Protein AF-A0A914QAS6-F1 (afdb_monomer_lite)

pLDDT: mean 78.08, std 20.81, range [29.73, 96.06]

Sequence (325 aa):
MPPNFRMDATNVEAQRIRAFCKNTIDIAAEEDYTSIIFPSSLNNDGIDWVAPVLMRSCKEWANESPYFENFAEIRILCTSHDDYEHYVNAANRMNTSKRRSKANDEYDDEMAEQAPPPTASKGRRRGEPLVPIPHEDIEHMKSNGMFLVLSAKLEPTILNLKDQEGRKRQYRMTNRSRDGRKLYFRCSRCDTLAKKCENAVRARLIICNGEIMGDEFPTHHEQCEPWTDEQLLVQQIDRSSRKTVKEGLLQPFEAYQDALTRISSVVANDSKTIELPKFPEWNQIRHQYVRIKKLTDGEGGEGEDEIPEGALDESAEIGYEDEEE

Organism: NCBI:txid227884

Foldseek 3Di:
DDDDDDDPPLVVVLVVLLVVLLVVVVVCLVVLHQEDEAELDDPPDDSLSSLLSNLVSVVVSCVPPPSVVSHNYYHYDDPDPVSVVSNVVSNVVVVCVVVPPPDDDDDDPPDPDDDDDPPPDPDDDPPDDQDAADPQLQVLLVVVVWFFAQDLVLDSFWTWDAAPVRFTFIWGFDDADNNNQKTKTWTPQLVVVLVVDPPNDIFIWIGGSNHTDDDPHGDGDPPRDGDHPLAVVLVRLVSVLLVCLLVVNDALVRSVVVSVVVVVVVCVPDPDNDDHDDRDDCVVCVCVSVVSNCVNCVVDDDDDDDDPPDPDDDPDDDDDDDDDD

Radius of gyration: 29.57 Å; chains: 1; bounding box: 70×68×101 Å

InterPro domains:
  IPR043472 Macro domain-like [G3DSA:3.40.220.10] (1-97)
  IPR043472 Macro domain-like [SSF52949] (13-94)
  IPR057001 RYYR-CCHC domain [PF23674] (148-224)

Secondary structure (DSSP, 8-state):
------SSHHHHHHHHHHHHHHHHHHHHHHTT-SEEEEES-STT--HHHHHHHHHHHHHHHHHH-TTGGG--EEEEE-SSHHHHHHHHHHHHHHHHTTS-TTS---S--S----PPP-----PPPTTPPPPPPPHHHHHHHHHTT--EEE-TTSSEEEEEEE-TTS-EEEEEEEEE-TTS-EEEEEEHHHHHHTTTSSS----EEEEETTEEES-SSPPPPTT-PPBPHHHHHHHHHHHHHHHHHHTTSS-HHHHHHHHHHHHHHHHHH-SS---PPPPPPHHHHHHHHHHHHHHHHTTS--------TTS--------------

Structure (mmCIF, N/CA/C/O backbone):
data_AF-A0A914QAS6-F1
#
_entry.id   AF-A0A914QAS6-F1
#
loop_
_atom_site.group_PDB
_atom_site.id
_atom_site.type_symbol
_atom_site.label_atom_id
_atom_site.label_alt_id
_atom_site.label_comp_id
_atom_site.label_asym_id
_atom_site.label_entity_id
_atom_site.label_seq_id
_atom_site.pdbx_PDB_ins_code
_atom_site.Cartn_x
_atom_site.Cartn_y
_atom_site.Cartn_z
_atom_site.occupancy
_atom_site.B_iso_or_equiv
_atom_site.auth_seq_id
_atom_site.auth_comp_id
_atom_site.auth_asym_id
_atom_site.auth_atom_id
_atom_site.pdbx_PDB_model_num
ATOM 1 N N . MET A 1 1 ? 37.358 8.632 -38.601 1.00 29.73 1 MET A N 1
ATOM 2 C CA . MET A 1 1 ? 36.514 9.017 -37.451 1.00 29.73 1 MET A CA 1
ATOM 3 C C . MET A 1 1 ? 35.083 8.662 -37.806 1.00 29.73 1 MET A C 1
ATOM 5 O O . MET A 1 1 ? 34.626 9.173 -38.824 1.00 29.73 1 MET A O 1
ATOM 9 N N . PRO A 1 2 ? 34.407 7.748 -37.094 1.00 31.02 2 PRO A N 1
ATOM 10 C CA . PRO A 1 2 ? 33.003 7.498 -37.369 1.00 31.02 2 PRO A CA 1
ATOM 11 C C . PRO A 1 2 ? 32.158 8.642 -36.778 1.00 31.02 2 PRO A C 1
ATOM 13 O O . PRO A 1 2 ? 32.600 9.304 -35.834 1.00 31.02 2 PRO A O 1
ATOM 16 N N . PRO A 1 3 ? 30.978 8.922 -37.346 1.00 36.25 3 PRO A N 1
ATOM 17 C CA . PRO A 1 3 ? 30.173 10.060 -36.946 1.00 36.25 3 PRO A CA 1
ATOM 18 C C . PRO A 1 3 ? 29.441 9.761 -35.635 1.00 36.25 3 PRO A C 1
ATOM 20 O O . PRO A 1 3 ? 28.829 8.706 -35.481 1.00 36.25 3 PRO A O 1
ATOM 23 N N . ASN A 1 4 ? 29.479 10.727 -34.714 1.00 35.56 4 ASN A N 1
ATOM 24 C CA . ASN A 1 4 ? 28.618 10.800 -33.535 1.00 35.56 4 ASN A CA 1
ATOM 25 C C . ASN A 1 4 ? 27.147 10.680 -33.962 1.00 35.56 4 ASN A C 1
ATOM 27 O O . ASN A 1 4 ? 26.568 11.622 -34.506 1.00 35.56 4 ASN A O 1
ATOM 31 N N . PHE A 1 5 ? 26.545 9.512 -33.734 1.00 31.33 5 PHE A N 1
ATOM 32 C CA . PHE A 1 5 ? 25.171 9.214 -34.127 1.00 31.33 5 PHE A CA 1
ATOM 33 C C . PHE A 1 5 ? 24.245 9.295 -32.901 1.00 31.33 5 PHE A C 1
ATOM 35 O O . PHE A 1 5 ? 24.260 8.425 -32.038 1.00 31.33 5 PHE A O 1
ATOM 42 N N . ARG A 1 6 ? 23.480 10.396 -32.837 1.00 31.98 6 ARG A N 1
ATOM 43 C CA . ARG A 1 6 ? 22.185 10.623 -32.148 1.00 31.98 6 ARG A CA 1
ATOM 44 C C . ARG A 1 6 ? 21.838 9.717 -30.945 1.00 31.98 6 ARG A C 1
ATOM 46 O O . ARG A 1 6 ? 21.370 8.596 -31.124 1.00 31.98 6 ARG A O 1
ATOM 53 N N . MET A 1 7 ? 21.908 10.274 -29.730 1.00 35.75 7 MET A N 1
ATOM 54 C CA . MET A 1 7 ? 21.620 9.571 -28.465 1.00 35.75 7 MET A CA 1
ATOM 55 C C . MET A 1 7 ? 20.160 9.578 -27.954 1.00 35.75 7 MET A C 1
ATOM 57 O O . MET A 1 7 ? 19.909 8.912 -26.958 1.00 35.75 7 MET A O 1
ATOM 61 N N . ASP A 1 8 ? 19.171 10.195 -28.617 1.00 42.34 8 ASP A N 1
ATOM 62 C CA . ASP A 1 8 ? 17.818 10.297 -28.011 1.00 42.34 8 ASP A CA 1
ATOM 63 C C . ASP A 1 8 ? 16.717 9.425 -28.652 1.00 42.34 8 ASP A C 1
ATOM 65 O O . ASP A 1 8 ? 15.767 9.027 -27.978 1.00 42.34 8 ASP A O 1
ATOM 69 N N . ALA A 1 9 ? 16.829 9.062 -29.935 1.00 42.06 9 ALA A N 1
ATOM 70 C CA . ALA A 1 9 ? 15.797 8.270 -30.627 1.00 42.06 9 ALA A CA 1
ATOM 71 C C . ALA A 1 9 ? 15.938 6.751 -30.397 1.00 42.06 9 ALA A C 1
ATOM 73 O O . ALA A 1 9 ? 14.944 6.037 -30.253 1.00 42.06 9 ALA A O 1
ATOM 74 N N . THR A 1 10 ? 17.178 6.269 -30.281 1.00 57.41 10 THR A N 1
ATOM 75 C CA . THR A 1 10 ? 17.524 4.841 -30.183 1.00 57.41 10 THR A CA 1
ATOM 76 C C . THR A 1 10 ? 17.023 4.191 -28.893 1.00 57.41 10 THR A C 1
ATOM 78 O O . THR A 1 10 ? 16.698 3.005 -28.884 1.00 57.41 10 THR A O 1
ATOM 81 N N . ASN A 1 11 ? 16.887 4.954 -27.802 1.00 67.62 11 ASN A N 1
ATOM 82 C CA . ASN A 1 11 ? 16.381 4.432 -26.531 1.00 67.62 11 ASN A CA 1
ATOM 83 C C . ASN A 1 11 ? 14.867 4.167 -26.591 1.00 67.62 11 ASN A C 1
ATOM 85 O O . ASN A 1 11 ? 14.401 3.110 -26.167 1.00 67.62 11 ASN A O 1
ATOM 89 N N . VAL A 1 12 ? 14.095 5.082 -27.186 1.00 76.94 12 VAL A N 1
ATOM 90 C CA . VAL A 1 12 ? 12.638 4.919 -27.335 1.00 76.94 12 VAL A CA 1
ATOM 91 C C . VAL A 1 12 ? 12.316 3.772 -28.291 1.00 76.94 12 VAL A C 1
ATOM 93 O O . VAL A 1 12 ? 11.412 2.980 -28.026 1.00 76.94 12 VAL A O 1
ATOM 96 N N . GLU A 1 13 ? 13.064 3.646 -29.384 1.00 79.25 13 GLU A N 1
ATOM 97 C CA . GLU A 1 13 ? 12.851 2.593 -30.378 1.00 79.25 13 GLU A CA 1
ATOM 98 C C . GLU A 1 13 ? 13.259 1.214 -29.848 1.00 79.25 13 GLU A C 1
ATOM 100 O O . GLU A 1 13 ? 12.484 0.261 -29.940 1.00 79.25 13 GLU A O 1
ATOM 105 N N . ALA A 1 14 ? 14.386 1.122 -29.134 1.00 81.31 14 ALA A N 1
ATOM 106 C CA . ALA A 1 14 ? 14.767 -0.096 -28.425 1.00 81.31 14 ALA A CA 1
ATOM 107 C C . ALA A 1 14 ? 13.735 -0.499 -27.357 1.00 81.31 14 ALA A C 1
ATOM 109 O O . ALA A 1 14 ? 13.434 -1.684 -27.207 1.00 81.31 14 ALA A O 1
ATOM 110 N N . GLN A 1 15 ? 13.150 0.461 -26.630 1.00 81.81 15 GLN A N 1
ATOM 111 C CA . GLN A 1 15 ? 12.059 0.189 -25.686 1.00 81.81 15 GLN A CA 1
ATOM 112 C C . GLN A 1 15 ? 10.798 -0.327 -26.391 1.00 81.81 15 GLN A C 1
ATOM 114 O O . GLN A 1 15 ? 10.139 -1.228 -25.869 1.00 81.81 15 GLN A O 1
ATOM 119 N N . ARG A 1 16 ? 10.469 0.198 -27.579 1.00 85.19 16 ARG A N 1
ATOM 120 C CA . ARG A 1 16 ? 9.347 -0.296 -28.392 1.00 85.19 16 ARG A CA 1
ATOM 121 C C . ARG A 1 16 ? 9.577 -1.729 -28.853 1.00 85.19 16 ARG A C 1
ATOM 123 O O . ARG A 1 16 ? 8.671 -2.537 -28.689 1.00 85.19 16 ARG A O 1
ATOM 130 N N . ILE A 1 17 ? 10.771 -2.057 -29.351 1.00 86.69 17 ILE A N 1
ATOM 131 C CA . ILE A 1 17 ? 11.120 -3.424 -29.771 1.00 86.69 17 ILE A CA 1
ATOM 132 C C . ILE A 1 17 ? 11.080 -4.387 -28.582 1.00 86.69 17 ILE A C 1
ATOM 134 O O . ILE A 1 17 ? 10.509 -5.468 -28.696 1.00 86.69 17 ILE A O 1
ATOM 138 N N . ARG A 1 18 ? 11.600 -3.984 -27.414 1.00 87.75 18 ARG A N 1
ATOM 139 C CA . ARG A 1 18 ? 11.504 -4.785 -26.180 1.00 87.75 18 ARG A CA 1
ATOM 140 C C . ARG A 1 18 ? 10.060 -5.062 -25.789 1.00 87.75 18 ARG A C 1
ATOM 142 O O . ARG A 1 18 ? 9.704 -6.207 -25.531 1.00 87.75 18 ARG A O 1
ATOM 149 N N . ALA A 1 19 ? 9.232 -4.019 -25.752 1.00 87.12 19 ALA A N 1
ATOM 150 C CA . ALA A 1 19 ? 7.824 -4.151 -25.403 1.00 87.12 19 ALA A CA 1
ATOM 151 C C . ALA A 1 19 ? 7.067 -5.001 -26.431 1.00 87.12 19 ALA A C 1
ATOM 153 O O . ALA A 1 19 ? 6.243 -5.821 -26.045 1.00 87.12 19 ALA A O 1
ATOM 154 N N . PHE A 1 20 ? 7.353 -4.823 -27.722 1.00 91.31 20 PHE A N 1
ATOM 155 C CA . PHE A 1 20 ? 6.796 -5.640 -28.794 1.00 91.31 20 PHE A CA 1
ATOM 156 C C . PHE A 1 20 ? 7.162 -7.113 -28.605 1.00 91.31 20 PHE A C 1
ATOM 158 O O . PHE A 1 20 ? 6.264 -7.943 -28.532 1.00 91.31 20 PHE A O 1
ATOM 165 N N . CYS A 1 21 ? 8.450 -7.426 -28.447 1.00 90.81 21 CYS A N 1
ATOM 166 C CA . CYS A 1 21 ? 8.929 -8.789 -28.247 1.00 90.81 21 CYS A CA 1
ATOM 167 C C . CYS A 1 21 ? 8.256 -9.444 -27.032 1.00 90.81 21 CYS A C 1
ATOM 169 O O . CYS A 1 21 ? 7.579 -10.453 -27.202 1.00 90.81 21 CYS A O 1
ATOM 171 N N . LYS A 1 22 ? 8.329 -8.822 -25.845 1.00 90.62 22 LYS A N 1
ATOM 172 C CA . LYS A 1 22 ? 7.729 -9.376 -24.617 1.00 90.62 22 LYS A CA 1
ATOM 173 C C . LYS A 1 22 ? 6.222 -9.614 -24.762 1.00 90.62 22 LYS A C 1
ATOM 175 O O . LYS A 1 22 ? 5.778 -10.735 -24.569 1.00 90.62 22 LYS A O 1
ATOM 180 N N . ASN A 1 23 ? 5.462 -8.607 -25.206 1.00 91.50 23 ASN A N 1
ATOM 181 C CA . ASN A 1 23 ? 4.010 -8.751 -25.361 1.00 91.50 23 ASN A CA 1
ATOM 182 C C . ASN A 1 23 ? 3.637 -9.833 -26.381 1.00 91.50 23 ASN A C 1
ATOM 184 O O . ASN A 1 23 ? 2.629 -10.502 -26.209 1.00 91.50 23 ASN A O 1
ATOM 188 N N . THR A 1 24 ? 4.410 -9.980 -27.460 1.00 92.88 24 THR A N 1
ATOM 189 C CA . THR A 1 24 ? 4.097 -10.972 -28.497 1.00 92.88 24 THR A CA 1
ATOM 190 C C . THR A 1 24 ? 4.321 -12.389 -27.970 1.00 92.88 24 THR A C 1
ATOM 192 O O . THR A 1 24 ? 3.496 -13.259 -28.228 1.00 92.88 24 THR A O 1
ATOM 195 N N . ILE A 1 25 ? 5.396 -12.618 -27.203 1.00 92.38 25 ILE A N 1
ATOM 196 C CA . ILE A 1 25 ? 5.638 -13.929 -26.588 1.00 92.38 25 ILE A CA 1
ATOM 197 C C . ILE A 1 25 ? 4.610 -14.198 -25.479 1.00 92.38 25 ILE A C 1
ATOM 199 O O . ILE A 1 25 ? 4.090 -15.303 -25.415 1.00 92.38 25 ILE A O 1
ATOM 203 N N . ASP A 1 26 ? 4.261 -13.196 -24.663 1.00 88.25 26 ASP A N 1
ATOM 204 C CA . ASP A 1 26 ? 3.230 -13.335 -23.623 1.00 88.25 26 ASP A CA 1
ATOM 205 C C . ASP A 1 26 ? 1.871 -13.719 -24.221 1.00 88.25 26 ASP A C 1
ATOM 207 O O . ASP A 1 26 ? 1.273 -14.689 -23.778 1.00 88.25 26 ASP A O 1
ATOM 211 N N . ILE A 1 27 ? 1.419 -13.029 -25.276 1.00 89.94 27 ILE A N 1
ATOM 212 C CA . ILE A 1 27 ? 0.163 -13.368 -25.970 1.00 89.94 27 ILE A CA 1
ATOM 213 C C . ILE A 1 27 ? 0.233 -14.777 -26.565 1.00 89.94 27 ILE A C 1
ATOM 215 O O . ILE A 1 27 ? -0.728 -15.532 -26.472 1.00 89.94 27 ILE A O 1
ATOM 219 N N . ALA A 1 28 ? 1.360 -15.150 -27.179 1.00 90.44 28 ALA A N 1
ATOM 220 C CA . ALA A 1 28 ? 1.513 -16.492 -27.731 1.00 90.44 28 ALA A CA 1
ATOM 221 C C . ALA A 1 28 ? 1.430 -17.564 -26.633 1.00 90.44 28 ALA A C 1
ATOM 223 O O . ALA A 1 28 ? 0.787 -18.589 -26.826 1.00 90.44 28 ALA A O 1
ATOM 224 N N . ALA A 1 29 ? 2.039 -17.314 -25.477 1.00 86.50 29 ALA A N 1
ATOM 225 C CA . ALA A 1 29 ? 2.004 -18.239 -24.357 1.00 86.50 29 ALA A CA 1
ATOM 226 C C . ALA A 1 29 ? 0.631 -18.291 -23.657 1.00 86.50 29 ALA A C 1
ATOM 228 O O . ALA A 1 29 ? 0.234 -19.359 -23.206 1.00 86.50 29 ALA A O 1
ATOM 229 N N . GLU A 1 30 ? -0.101 -17.172 -23.588 1.00 85.25 30 GLU A N 1
ATOM 230 C CA . GLU A 1 30 ? -1.481 -17.113 -23.074 1.00 85.25 30 GLU A CA 1
ATOM 231 C C . GLU A 1 30 ? -2.467 -17.908 -23.946 1.00 85.25 30 GLU A C 1
ATOM 233 O O . GLU A 1 30 ? -3.438 -18.455 -23.433 1.00 85.25 30 GLU A O 1
ATOM 238 N N . GLU A 1 31 ? -2.203 -17.995 -25.249 1.00 88.75 31 GLU A N 1
ATOM 239 C CA . GLU A 1 31 ? -3.001 -18.750 -26.225 1.00 88.75 31 GLU A CA 1
ATOM 240 C C . GLU A 1 31 ? -2.489 -20.197 -26.419 1.00 88.75 31 GLU A C 1
ATOM 242 O O . GLU A 1 31 ? -2.785 -20.834 -27.431 1.00 88.75 31 GLU A O 1
ATOM 247 N N . ASP A 1 32 ? -1.693 -20.713 -25.473 1.00 87.81 32 ASP A N 1
ATOM 248 C CA . ASP A 1 32 ? -1.123 -22.070 -25.470 1.00 87.81 32 ASP A CA 1
ATOM 249 C C . ASP A 1 32 ? -0.243 -22.414 -26.697 1.00 87.81 32 ASP A C 1
ATOM 251 O O . ASP A 1 32 ? -0.026 -23.588 -27.026 1.00 87.81 32 ASP A O 1
ATOM 255 N N . TYR A 1 33 ? 0.323 -21.416 -27.388 1.00 91.56 33 TYR A N 1
ATOM 256 C CA . TYR A 1 33 ? 1.328 -21.678 -28.419 1.00 91.56 33 TYR A CA 1
ATOM 257 C C . TYR A 1 33 ? 2.668 -22.053 -27.784 1.00 91.56 33 TYR A C 1
ATOM 259 O O . TYR A 1 33 ? 3.189 -21.368 -26.908 1.00 91.56 33 TYR A O 1
ATOM 267 N N . THR A 1 34 ? 3.289 -23.108 -28.309 1.00 90.00 34 THR A N 1
ATOM 268 C CA . THR A 1 34 ? 4.596 -23.604 -27.846 1.00 90.00 34 THR A CA 1
ATOM 269 C C . THR A 1 34 ? 5.776 -23.030 -28.634 1.00 90.00 34 THR A C 1
ATOM 271 O O . THR A 1 34 ? 6.932 -23.245 -28.267 1.00 90.00 34 THR A O 1
ATOM 274 N N . SER A 1 35 ? 5.509 -22.311 -29.728 1.00 92.94 35 SER A N 1
ATOM 275 C CA . SER A 1 35 ? 6.531 -21.766 -30.623 1.00 92.94 35 SER A CA 1
ATOM 276 C C . SER A 1 35 ? 6.127 -20.415 -31.199 1.00 92.94 35 SER A C 1
ATOM 278 O O . SER A 1 35 ? 4.970 -20.236 -31.580 1.00 92.94 35 SER A O 1
ATOM 280 N N . ILE A 1 36 ? 7.088 -19.505 -31.372 1.00 94.69 36 ILE A N 1
ATOM 281 C CA . ILE A 1 36 ? 6.880 -18.240 -32.094 1.00 94.69 36 ILE A CA 1
ATOM 282 C C . ILE A 1 36 ? 8.024 -17.944 -33.053 1.00 94.69 36 ILE A C 1
ATOM 284 O O . ILE A 1 36 ? 9.172 -18.328 -32.824 1.00 94.69 36 ILE A O 1
ATOM 288 N N . ILE A 1 37 ? 7.701 -17.231 -34.130 1.00 93.88 37 ILE A N 1
ATOM 289 C CA . ILE A 1 37 ? 8.654 -16.788 -35.141 1.00 93.88 37 ILE A CA 1
ATOM 290 C C . ILE A 1 37 ? 8.646 -15.259 -35.203 1.00 93.88 37 ILE A C 1
ATOM 292 O O . ILE A 1 37 ? 7.608 -14.650 -35.457 1.00 93.88 37 ILE A O 1
ATOM 296 N N . PHE A 1 38 ? 9.812 -14.646 -35.017 1.00 93.12 38 PHE A N 1
ATOM 297 C CA . PHE A 1 38 ? 10.033 -13.224 -35.270 1.00 93.12 38 PHE A CA 1
ATOM 298 C C . PHE A 1 38 ? 10.644 -13.007 -36.658 1.00 93.12 38 PHE A C 1
ATOM 300 O O . PHE A 1 38 ? 11.508 -13.784 -37.061 1.00 93.12 38 PHE A O 1
ATOM 307 N N . PRO A 1 39 ? 10.261 -11.952 -37.393 1.00 90.12 39 PRO A N 1
ATOM 308 C CA . PRO A 1 39 ? 10.997 -11.540 -38.587 1.00 90.12 39 PRO A CA 1
ATOM 309 C C . PRO A 1 39 ? 12.388 -10.994 -38.211 1.00 90.12 39 PRO A C 1
ATOM 311 O O . PRO A 1 39 ? 12.560 -10.439 -37.124 1.00 90.12 39 PRO A O 1
ATOM 314 N N . SER A 1 40 ? 13.382 -11.124 -39.100 1.00 83.06 40 SER A N 1
ATOM 315 C CA . SER A 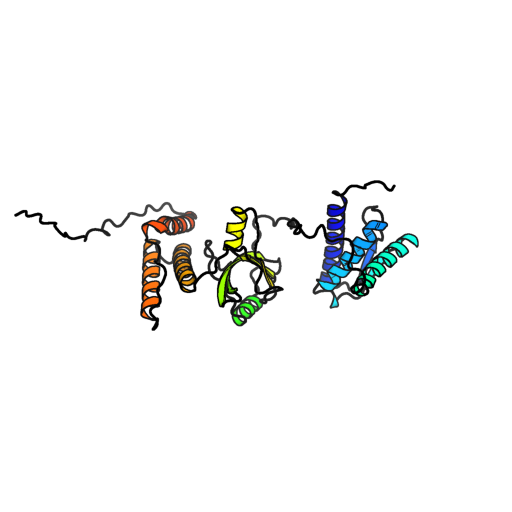1 40 ? 14.748 -10.633 -38.840 1.00 83.06 40 SER A CA 1
ATOM 316 C C . SER A 1 40 ? 14.845 -9.118 -38.700 1.00 83.06 40 SER A C 1
ATOM 318 O O . SER A 1 40 ? 15.696 -8.640 -37.947 1.00 83.06 40 SER A O 1
ATOM 320 N N . SER A 1 41 ? 13.961 -8.374 -39.366 1.00 79.62 41 SER A N 1
ATOM 321 C CA . SER A 1 41 ? 13.828 -6.927 -39.237 1.00 79.62 41 SER A CA 1
ATOM 322 C C . SER A 1 41 ? 12.434 -6.549 -38.740 1.00 79.62 41 SER A C 1
ATOM 324 O O . SER A 1 41 ? 11.412 -7.105 -39.145 1.00 79.62 41 SER A O 1
ATOM 326 N N . LEU A 1 42 ? 12.395 -5.576 -37.835 1.00 71.25 42 LEU A N 1
ATOM 327 C CA . LEU A 1 42 ? 11.172 -4.934 -37.377 1.00 71.25 42 LEU A CA 1
ATOM 328 C C . LEU A 1 42 ? 11.233 -3.501 -37.917 1.00 71.25 42 LEU A C 1
ATOM 330 O O . LEU A 1 42 ? 12.191 -2.795 -37.646 1.00 71.25 42 LEU A O 1
ATOM 334 N N . ASN A 1 43 ? 10.254 -3.094 -38.730 1.00 66.94 43 ASN A N 1
ATOM 335 C CA . ASN A 1 43 ? 10.087 -1.719 -39.237 1.00 66.94 43 ASN A CA 1
ATOM 336 C C . ASN A 1 43 ? 11.194 -1.131 -40.147 1.00 66.94 43 ASN A C 1
ATOM 338 O O . ASN A 1 43 ? 11.351 0.085 -40.182 1.00 66.94 43 ASN A O 1
ATOM 342 N N . ASN A 1 44 ? 11.899 -1.942 -40.948 1.00 67.25 44 ASN A N 1
ATOM 343 C CA . ASN A 1 44 ? 13.024 -1.500 -41.807 1.00 67.25 44 ASN A CA 1
ATOM 344 C C . ASN A 1 44 ? 14.229 -0.930 -41.036 1.00 67.25 44 ASN A C 1
ATOM 346 O O . ASN A 1 44 ? 15.083 -0.256 -41.616 1.00 67.25 44 ASN A O 1
ATOM 350 N N . ASP A 1 45 ? 14.310 -1.216 -39.741 1.00 69.62 45 ASP A N 1
ATOM 351 C CA . ASP A 1 45 ? 15.424 -0.806 -38.906 1.00 69.62 45 ASP A CA 1
ATOM 352 C C . ASP A 1 45 ? 16.683 -1.638 -39.188 1.00 69.62 45 ASP A C 1
ATOM 354 O O . ASP A 1 45 ? 16.617 -2.823 -39.526 1.00 69.62 45 ASP A O 1
ATOM 358 N N . GLY A 1 46 ? 17.852 -1.009 -39.036 1.00 80.12 46 GLY A N 1
ATOM 359 C CA . GLY A 1 46 ? 19.145 -1.663 -39.242 1.00 80.12 46 GLY A CA 1
ATOM 360 C C . GLY A 1 46 ? 19.335 -2.884 -38.335 1.00 80.12 46 GLY A C 1
ATOM 361 O O . GLY A 1 46 ? 19.320 -2.775 -37.107 1.00 80.12 46 GLY A O 1
ATOM 362 N N . ILE A 1 47 ? 19.571 -4.048 -38.939 1.00 85.38 47 ILE A N 1
ATOM 363 C CA . ILE A 1 47 ? 19.677 -5.325 -38.221 1.00 85.38 47 ILE A CA 1
ATOM 364 C C . ILE A 1 47 ? 20.791 -5.347 -37.165 1.00 85.38 47 ILE A C 1
ATOM 366 O O . ILE A 1 47 ? 20.639 -5.985 -36.123 1.00 85.38 47 ILE A O 1
ATOM 370 N N . ASP A 1 48 ? 21.854 -4.566 -37.383 1.00 82.06 48 ASP A N 1
ATOM 371 C CA . ASP A 1 48 ? 22.981 -4.374 -36.466 1.00 82.06 48 ASP A CA 1
ATOM 372 C C . ASP A 1 48 ? 22.567 -4.026 -35.034 1.00 82.06 48 ASP A C 1
ATOM 374 O O . ASP A 1 48 ? 23.193 -4.473 -34.068 1.00 82.06 48 ASP A O 1
ATOM 378 N N . TRP A 1 49 ? 21.513 -3.223 -34.883 1.00 84.94 49 TRP A N 1
ATOM 379 C CA . TRP A 1 49 ? 21.041 -2.780 -33.575 1.00 84.94 49 TRP A CA 1
ATOM 380 C C . TRP A 1 49 ? 19.761 -3.504 -33.141 1.00 84.94 49 TRP A C 1
ATOM 382 O O . TRP A 1 49 ? 19.570 -3.721 -31.942 1.00 84.94 49 TRP A O 1
ATOM 392 N N . VAL A 1 50 ? 18.923 -3.951 -34.083 1.00 88.50 50 VAL A N 1
ATOM 393 C CA . VAL A 1 50 ? 17.715 -4.738 -33.780 1.00 88.50 50 VAL A CA 1
ATOM 394 C C . VAL A 1 50 ? 18.087 -6.099 -33.199 1.00 88.50 50 VAL A C 1
ATOM 396 O O . VAL A 1 50 ? 17.544 -6.486 -32.162 1.00 88.50 50 VAL A O 1
ATOM 399 N N . ALA A 1 51 ? 19.052 -6.798 -33.803 1.00 89.75 51 ALA A N 1
ATOM 400 C CA . ALA A 1 51 ? 19.451 -8.136 -33.385 1.00 89.75 51 ALA A CA 1
ATOM 401 C C . ALA A 1 51 ? 19.850 -8.229 -31.898 1.00 89.75 51 ALA A C 1
ATOM 403 O O . ALA A 1 51 ? 19.278 -9.056 -31.179 1.00 89.75 51 ALA A O 1
ATOM 404 N N . PRO A 1 52 ? 20.751 -7.379 -31.362 1.00 89.69 52 PRO A N 1
ATOM 405 C CA . PRO A 1 52 ? 21.090 -7.418 -29.941 1.00 89.69 52 PRO A CA 1
ATOM 406 C C . PRO A 1 52 ? 19.928 -7.021 -29.023 1.00 89.69 52 PRO A C 1
ATOM 408 O O . PRO A 1 52 ? 19.837 -7.548 -27.911 1.00 89.69 52 PRO A O 1
ATOM 411 N N . VAL A 1 53 ? 19.036 -6.122 -29.452 1.00 90.12 53 VAL A N 1
ATOM 412 C CA . VAL A 1 53 ? 17.869 -5.717 -28.652 1.00 90.12 53 VAL A CA 1
ATOM 413 C C . VAL A 1 53 ? 16.849 -6.848 -28.578 1.00 90.12 53 VAL A C 1
ATOM 415 O O . VAL A 1 53 ? 16.399 -7.177 -27.479 1.00 90.12 53 VAL A O 1
ATOM 418 N N . LEU A 1 54 ? 16.516 -7.476 -29.707 1.00 90.81 54 LEU A N 1
ATOM 419 C CA . LEU A 1 54 ? 15.576 -8.594 -29.761 1.00 90.81 54 LEU A CA 1
ATOM 420 C C . LEU A 1 54 ? 16.108 -9.786 -28.958 1.00 90.81 54 LEU A C 1
ATOM 422 O O . LEU A 1 54 ? 15.418 -10.290 -28.077 1.00 90.81 54 LEU A O 1
ATOM 426 N N . MET A 1 55 ? 17.374 -10.154 -29.168 1.00 91.00 55 MET A N 1
ATOM 427 C CA . MET A 1 55 ? 18.016 -11.259 -28.453 1.00 91.00 55 MET A CA 1
ATOM 428 C C . MET A 1 55 ? 18.065 -11.042 -26.937 1.00 91.00 55 MET A C 1
ATOM 430 O O . MET A 1 55 ? 17.803 -11.968 -26.164 1.00 91.00 55 MET A O 1
ATOM 434 N N . ARG A 1 56 ? 18.355 -9.814 -26.489 1.00 89.62 56 ARG A N 1
ATOM 435 C CA . ARG A 1 56 ? 18.299 -9.466 -25.064 1.00 89.62 56 ARG A CA 1
ATOM 436 C C . ARG A 1 56 ? 16.873 -9.544 -24.526 1.00 89.62 56 ARG A C 1
ATOM 438 O O . ARG A 1 56 ? 16.684 -10.058 -23.432 1.00 89.62 56 ARG A O 1
ATOM 445 N N . SER A 1 57 ? 15.891 -9.092 -25.302 1.00 90.56 57 SER A N 1
ATOM 446 C CA . SER A 1 57 ? 14.475 -9.136 -24.917 1.00 90.56 57 SER A CA 1
ATOM 447 C C . SER A 1 57 ? 13.995 -10.568 -24.703 1.00 90.56 57 SER A C 1
ATOM 449 O O . SER A 1 57 ? 13.374 -10.839 -23.681 1.00 90.56 57 SER A O 1
ATOM 451 N N . CYS A 1 58 ? 14.343 -11.491 -25.608 1.00 90.88 58 CYS A N 1
ATOM 452 C CA . CYS A 1 58 ? 14.015 -12.911 -25.461 1.00 90.88 58 CYS A CA 1
ATOM 453 C C . CYS A 1 58 ? 14.673 -13.513 -24.213 1.00 90.88 58 CYS A C 1
ATOM 455 O O . CYS A 1 58 ? 14.034 -14.254 -23.476 1.00 90.88 58 CYS A O 1
ATOM 457 N N . LYS A 1 59 ? 15.939 -13.164 -23.938 1.00 89.38 59 LYS A N 1
ATOM 458 C CA . LYS A 1 59 ? 16.653 -13.629 -22.738 1.00 89.38 59 LYS A CA 1
ATOM 459 C C . LYS A 1 59 ? 16.039 -13.083 -21.446 1.00 89.38 59 LYS A C 1
ATOM 461 O O . LYS A 1 59 ? 15.914 -13.819 -20.477 1.00 89.38 59 LYS A O 1
ATOM 466 N N . GLU A 1 60 ? 15.698 -11.797 -21.413 1.00 88.19 60 GLU A N 1
ATOM 467 C CA . GLU A 1 60 ? 15.018 -11.174 -20.271 1.00 88.19 60 GLU A CA 1
ATOM 468 C C . GLU A 1 60 ? 13.650 -11.815 -20.044 1.00 88.19 60 GLU A C 1
ATOM 470 O O . GLU A 1 60 ? 13.344 -12.198 -18.922 1.00 88.19 60 GLU A O 1
ATOM 475 N N . TRP A 1 61 ? 12.867 -12.000 -21.111 1.00 91.94 61 TRP A N 1
ATOM 476 C CA . TRP A 1 61 ? 11.575 -12.676 -21.042 1.00 91.94 61 TRP A CA 1
ATOM 477 C C . TRP A 1 61 ? 11.711 -14.102 -20.501 1.00 91.94 61 TRP A C 1
ATOM 479 O O . TRP A 1 61 ? 11.011 -14.452 -19.561 1.00 91.94 61 TRP A O 1
ATOM 489 N N . ALA A 1 62 ? 12.669 -14.884 -21.004 1.00 87.88 62 ALA A N 1
ATOM 490 C CA . ALA A 1 62 ? 12.912 -16.245 -20.529 1.00 87.88 62 ALA A CA 1
ATOM 491 C C . ALA A 1 62 ? 13.258 -16.323 -19.029 1.00 87.88 62 ALA A C 1
ATOM 493 O O . ALA A 1 62 ? 12.942 -17.312 -18.381 1.00 87.88 62 ALA A O 1
ATOM 494 N N . ASN A 1 63 ? 13.896 -15.290 -18.466 1.00 85.38 63 ASN A N 1
ATOM 495 C CA . ASN A 1 63 ? 14.232 -15.253 -17.038 1.00 85.38 63 ASN A CA 1
ATOM 496 C C . ASN A 1 63 ? 13.091 -14.716 -16.156 1.00 85.38 63 ASN A C 1
ATOM 498 O O . ASN A 1 63 ? 13.066 -14.994 -14.961 1.00 85.38 63 ASN A O 1
ATOM 502 N N . GLU A 1 64 ? 12.211 -13.876 -16.706 1.00 86.94 64 GLU A N 1
ATOM 503 C CA . GLU A 1 64 ? 11.183 -13.144 -15.952 1.00 86.94 64 GLU A CA 1
ATOM 504 C C . GLU A 1 64 ? 9.780 -13.749 -16.091 1.00 86.94 64 GLU A C 1
ATOM 506 O O . GLU A 1 64 ? 8.922 -13.501 -15.239 1.00 86.94 64 GLU A O 1
ATOM 511 N N . SER A 1 65 ? 9.524 -14.479 -17.180 1.00 84.31 65 SER A N 1
ATOM 512 C CA . SER A 1 65 ? 8.191 -14.943 -17.550 1.00 84.31 65 SER A CA 1
ATOM 513 C C . SER A 1 65 ? 7.825 -16.247 -16.839 1.00 84.31 65 SER A C 1
ATOM 515 O O . SER A 1 65 ? 8.575 -17.220 -16.932 1.00 84.31 65 SER A O 1
ATOM 517 N N . PRO A 1 66 ? 6.645 -16.319 -16.192 1.00 81.12 66 PRO A N 1
ATOM 518 C CA . PRO A 1 66 ? 6.138 -17.563 -15.616 1.00 81.12 66 PRO A CA 1
ATOM 519 C C . PRO A 1 66 ? 5.746 -18.586 -16.691 1.00 81.12 66 PRO A C 1
ATOM 521 O O . PRO A 1 66 ? 5.569 -19.758 -16.382 1.00 81.12 66 PRO A O 1
ATOM 524 N N . TYR A 1 67 ? 5.613 -18.155 -17.949 1.00 81.56 67 TYR A N 1
ATOM 525 C CA . TYR A 1 67 ? 5.206 -19.007 -19.062 1.00 81.56 67 TYR A CA 1
ATOM 526 C C . TYR A 1 67 ? 6.382 -19.652 -19.802 1.00 81.56 67 TYR A C 1
ATOM 528 O O . TYR A 1 67 ? 6.170 -20.370 -20.776 1.00 81.56 67 TYR A O 1
ATOM 536 N N . PHE A 1 68 ? 7.624 -19.399 -19.372 1.00 83.62 68 PHE A N 1
ATOM 537 C CA . PHE A 1 68 ? 8.813 -19.917 -20.050 1.00 83.62 68 PHE A CA 1
ATOM 538 C C . PHE A 1 68 ? 8.807 -21.449 -20.160 1.00 83.62 68 PHE A C 1
ATOM 540 O O . PHE A 1 68 ? 9.167 -21.984 -21.204 1.00 83.62 68 PHE A O 1
ATOM 547 N N . GLU A 1 69 ? 8.337 -22.153 -19.124 1.00 81.12 69 GLU A N 1
ATOM 548 C CA . GLU A 1 69 ? 8.267 -23.623 -19.112 1.00 81.12 69 GLU A CA 1
ATOM 549 C C . GLU A 1 69 ? 7.284 -24.193 -20.149 1.00 81.12 69 GLU A C 1
ATOM 551 O O . GLU A 1 69 ? 7.453 -25.326 -20.598 1.00 81.12 69 GLU A O 1
ATOM 556 N N . ASN A 1 70 ? 6.302 -23.395 -20.581 1.00 79.19 70 ASN A N 1
ATOM 557 C CA . ASN A 1 70 ? 5.316 -23.783 -21.592 1.00 79.19 70 ASN A CA 1
ATOM 558 C C . ASN A 1 70 ? 5.814 -23.534 -23.026 1.00 79.19 70 ASN A C 1
ATOM 560 O O . ASN A 1 70 ? 5.143 -23.904 -23.991 1.00 79.19 70 ASN A O 1
ATOM 564 N N . PHE A 1 71 ? 6.983 -22.908 -23.184 1.00 85.12 71 PHE A N 1
ATOM 565 C CA . PHE A 1 71 ? 7.479 -22.439 -24.469 1.00 85.12 71 PHE A CA 1
ATOM 566 C C . PHE A 1 71 ? 8.661 -23.282 -24.957 1.00 85.12 71 PHE A C 1
ATOM 568 O O . PHE A 1 71 ? 9.744 -23.270 -24.376 1.00 85.12 71 PHE A O 1
ATOM 575 N N . ALA A 1 72 ? 8.468 -24.012 -26.056 1.00 86.19 72 ALA A N 1
ATOM 576 C CA . ALA A 1 72 ? 9.464 -24.935 -26.591 1.00 86.19 72 ALA A CA 1
ATOM 577 C C . ALA A 1 72 ? 10.525 -24.227 -27.448 1.00 86.19 72 ALA A C 1
ATOM 579 O O . ALA A 1 72 ? 11.701 -24.588 -27.391 1.00 86.19 72 ALA A O 1
ATOM 580 N N . GLU A 1 73 ? 10.138 -23.233 -28.257 1.00 91.38 73 GLU A N 1
ATOM 581 C CA . GLU A 1 73 ? 11.076 -22.601 -29.192 1.00 91.38 73 GLU A CA 1
ATOM 582 C C . GLU A 1 73 ? 10.728 -21.163 -29.608 1.00 91.38 73 GLU A C 1
ATOM 584 O O . GLU A 1 73 ? 9.609 -20.847 -30.001 1.00 91.38 73 GLU A O 1
ATOM 589 N N . ILE A 1 74 ? 11.738 -20.288 -29.626 1.00 92.44 74 ILE A N 1
ATOM 590 C CA . ILE A 1 74 ? 11.660 -18.956 -30.243 1.00 92.44 74 ILE A CA 1
ATOM 591 C C . ILE A 1 74 ? 12.560 -18.960 -31.476 1.00 92.44 74 ILE A C 1
ATOM 593 O O . ILE A 1 74 ? 13.772 -19.156 -31.366 1.00 92.44 74 ILE A O 1
ATOM 597 N N . ARG A 1 75 ? 11.979 -18.730 -32.654 1.00 93.06 75 ARG A N 1
ATOM 598 C CA . ARG A 1 75 ? 12.698 -18.693 -33.932 1.00 93.06 75 ARG A CA 1
ATOM 599 C C . ARG A 1 75 ? 12.783 -17.270 -34.465 1.00 93.06 75 ARG A C 1
ATOM 601 O O . ARG A 1 75 ? 11.875 -16.465 -34.284 1.00 93.06 75 ARG A O 1
ATOM 608 N N . ILE A 1 76 ? 13.872 -16.980 -35.167 1.00 93.19 76 ILE A N 1
ATOM 609 C CA . ILE A 1 76 ? 14.069 -15.717 -35.878 1.00 93.19 76 ILE A CA 1
ATOM 610 C C . ILE A 1 76 ? 14.236 -16.058 -37.355 1.00 93.19 76 ILE A C 1
ATOM 612 O O . ILE A 1 7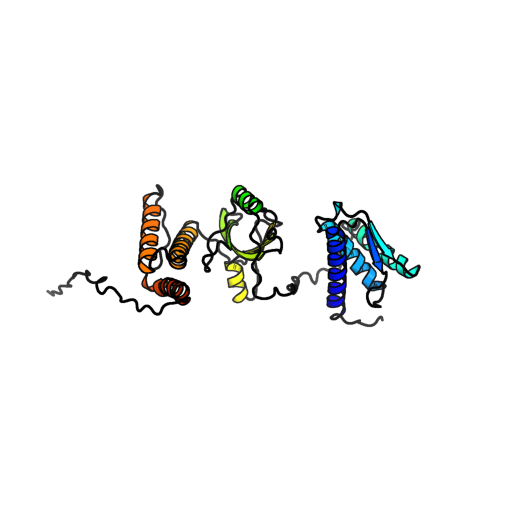6 ? 15.118 -16.830 -37.728 1.00 93.19 76 ILE A O 1
ATOM 616 N N . LEU A 1 77 ? 13.344 -15.530 -38.185 1.00 93.06 77 LEU A N 1
ATOM 617 C CA . LEU A 1 77 ? 13.328 -15.753 -39.620 1.00 93.06 77 LEU A CA 1
ATOM 618 C C . LEU A 1 77 ? 14.312 -14.796 -40.294 1.00 93.06 77 LEU A C 1
ATOM 620 O O . LEU A 1 77 ? 13.975 -13.646 -40.565 1.00 93.06 77 LEU A O 1
ATOM 624 N N . CYS A 1 78 ? 15.520 -15.286 -40.565 1.00 91.88 78 CYS A N 1
ATOM 625 C CA . CYS A 1 78 ? 16.543 -14.560 -41.314 1.00 91.88 78 CYS A CA 1
ATOM 626 C C . CYS A 1 78 ? 16.309 -14.669 -42.820 1.00 91.88 78 CYS A C 1
ATOM 628 O O . CYS A 1 78 ? 16.143 -15.768 -43.349 1.00 91.88 78 CYS A O 1
ATOM 630 N N . THR A 1 79 ? 16.307 -13.525 -43.505 1.00 87.81 79 THR A N 1
ATOM 631 C CA . THR A 1 79 ? 16.113 -13.461 -44.965 1.00 87.81 79 THR A CA 1
ATOM 632 C C . THR A 1 79 ? 17.426 -13.537 -45.739 1.00 87.81 79 THR A C 1
ATOM 634 O O . THR A 1 79 ? 17.435 -13.920 -46.908 1.00 87.81 79 THR A O 1
ATOM 637 N N . SER A 1 80 ? 18.538 -13.216 -45.076 1.00 91.25 80 SER A N 1
ATOM 638 C CA . SER A 1 80 ? 19.891 -13.253 -45.621 1.00 91.25 80 SER A CA 1
ATOM 639 C C . SER A 1 80 ? 20.847 -14.002 -44.680 1.00 91.25 80 SER A C 1
ATOM 641 O O . SER A 1 80 ? 20.539 -14.234 -43.506 1.00 91.25 80 SER A O 1
ATOM 643 N N . HIS A 1 81 ? 22.013 -14.402 -45.196 1.00 89.38 81 HIS A N 1
ATOM 644 C CA . HIS A 1 81 ? 23.077 -14.971 -44.364 1.00 89.38 81 HIS A CA 1
ATOM 645 C C . HIS A 1 81 ? 23.653 -13.927 -43.397 1.00 89.38 81 HIS A C 1
ATOM 647 O O . HIS A 1 81 ? 23.899 -14.242 -42.235 1.00 89.38 81 HIS A O 1
ATOM 653 N N . ASP A 1 82 ? 23.767 -12.678 -43.848 1.00 88.00 82 ASP A N 1
ATOM 654 C CA . ASP A 1 82 ? 24.260 -11.563 -43.041 1.00 88.00 82 ASP A CA 1
ATOM 655 C C . ASP A 1 82 ? 23.347 -11.331 -41.824 1.00 88.00 82 ASP A C 1
ATOM 657 O O . ASP A 1 82 ? 23.828 -11.255 -40.693 1.00 88.00 82 ASP A O 1
ATOM 661 N N . ASP A 1 83 ? 22.018 -11.349 -42.017 1.00 89.81 83 ASP A N 1
ATOM 662 C CA . ASP A 1 83 ? 21.026 -11.264 -40.934 1.00 89.81 83 ASP A CA 1
ATOM 663 C C . ASP A 1 83 ? 21.307 -12.314 -39.850 1.00 89.81 83 ASP A C 1
ATOM 665 O O . ASP A 1 83 ? 21.330 -12.020 -38.652 1.00 89.81 83 ASP A O 1
ATOM 669 N N . TYR A 1 84 ? 21.533 -13.557 -40.281 1.00 91.88 84 TYR A N 1
ATOM 670 C CA . TYR A 1 84 ? 21.833 -14.673 -39.396 1.00 91.88 84 TYR A CA 1
ATOM 671 C C . TYR A 1 84 ? 23.130 -14.446 -38.613 1.00 91.88 84 TYR A C 1
ATOM 673 O O . TYR A 1 84 ? 23.141 -14.648 -37.395 1.00 91.88 84 TYR A O 1
ATOM 681 N N . GLU A 1 85 ? 24.194 -13.965 -39.260 1.00 91.62 85 GLU A N 1
ATOM 682 C CA . GLU A 1 85 ? 25.449 -13.657 -38.574 1.00 91.62 85 GLU A CA 1
ATOM 683 C C . GLU A 1 85 ? 25.275 -12.577 -37.498 1.00 91.62 85 GLU A C 1
ATOM 685 O O . GLU A 1 85 ? 25.833 -12.712 -36.404 1.00 91.62 85 GLU A O 1
ATOM 690 N N . HIS A 1 86 ? 24.459 -11.543 -37.734 1.00 91.12 86 HIS A N 1
ATOM 691 C CA . HIS A 1 86 ? 24.174 -10.522 -36.718 1.00 91.12 86 HIS A CA 1
ATOM 692 C C . HIS A 1 86 ? 23.499 -11.118 -35.473 1.00 91.12 86 HIS A C 1
ATOM 694 O O . HIS A 1 86 ? 23.911 -10.818 -34.345 1.00 91.12 86 HIS A O 1
ATOM 700 N N . TYR A 1 87 ? 22.518 -12.008 -35.650 1.00 92.31 87 TYR A N 1
ATOM 701 C CA . TYR A 1 87 ? 21.837 -12.683 -34.539 1.00 92.31 87 TYR A CA 1
ATOM 702 C C . TYR A 1 87 ? 22.747 -13.662 -33.790 1.00 92.31 87 TYR A C 1
ATOM 704 O O . TYR A 1 87 ? 22.759 -13.671 -32.554 1.00 92.31 87 TYR A O 1
ATOM 712 N N . VAL A 1 88 ? 23.573 -14.431 -34.503 1.00 91.56 88 VAL A N 1
ATOM 713 C CA . VAL A 1 88 ? 24.560 -15.339 -33.894 1.00 91.56 88 VAL A CA 1
ATOM 714 C C . VAL A 1 88 ? 25.609 -14.558 -33.103 1.00 91.56 88 VAL A C 1
ATOM 716 O O . VAL A 1 88 ? 25.908 -14.892 -31.954 1.00 91.56 88 VAL A O 1
ATOM 719 N N . ASN A 1 89 ? 26.134 -13.472 -33.668 1.00 89.56 89 ASN A N 1
ATOM 720 C CA . ASN A 1 89 ? 27.094 -12.607 -32.990 1.00 89.56 89 ASN A CA 1
ATOM 721 C C . ASN A 1 89 ? 26.484 -11.949 -31.745 1.00 89.56 89 ASN A C 1
ATOM 723 O O . ASN A 1 89 ? 27.131 -11.900 -30.693 1.00 89.56 89 ASN A O 1
ATOM 727 N N . ALA A 1 90 ? 25.229 -11.497 -31.823 1.00 89.62 90 ALA A N 1
ATOM 728 C CA . ALA A 1 90 ? 24.492 -10.980 -30.675 1.00 89.62 90 ALA A CA 1
ATOM 729 C C . ALA A 1 90 ? 24.321 -12.044 -29.573 1.00 89.62 90 ALA A C 1
ATOM 731 O O . ALA A 1 90 ? 24.606 -11.763 -28.406 1.00 89.62 90 ALA A O 1
ATOM 732 N N . ALA A 1 91 ? 23.936 -13.273 -29.930 1.00 88.19 91 ALA A N 1
ATOM 733 C CA . ALA A 1 91 ? 23.812 -14.393 -28.995 1.00 88.19 91 ALA A CA 1
ATOM 734 C C . ALA A 1 91 ? 25.145 -14.721 -28.300 1.00 88.19 91 ALA A C 1
ATOM 736 O O . ALA A 1 91 ? 25.211 -14.821 -27.071 1.00 88.19 91 ALA A O 1
ATOM 737 N N . ASN A 1 92 ? 26.232 -14.809 -29.071 1.00 87.50 92 ASN A N 1
ATOM 738 C CA . ASN A 1 92 ? 27.564 -15.127 -28.561 1.00 87.50 92 ASN A CA 1
ATOM 739 C C . ASN A 1 92 ? 28.072 -14.073 -27.567 1.00 87.50 92 ASN A C 1
ATOM 741 O O . ASN A 1 92 ? 28.590 -14.426 -26.504 1.00 87.50 92 ASN A O 1
ATOM 745 N N . ARG A 1 93 ? 27.863 -12.780 -27.849 1.00 82.25 93 ARG A N 1
ATOM 746 C CA . ARG A 1 93 ? 28.231 -11.675 -26.939 1.00 82.25 93 ARG A CA 1
ATOM 747 C C . ARG A 1 93 ? 27.521 -11.755 -25.582 1.00 82.25 93 ARG A C 1
ATOM 749 O O . ARG A 1 93 ? 28.099 -11.391 -24.557 1.00 82.25 93 ARG A O 1
ATOM 756 N N . MET A 1 94 ? 26.285 -12.253 -25.553 1.00 77.62 94 MET A N 1
ATOM 757 C CA . MET A 1 94 ? 25.510 -12.419 -24.315 1.00 77.62 94 MET A CA 1
ATOM 758 C C . MET A 1 94 ? 25.911 -13.643 -23.481 1.00 77.62 94 MET A C 1
ATOM 760 O O . MET A 1 94 ? 25.526 -13.726 -22.310 1.00 77.62 94 MET A O 1
ATOM 764 N N . ASN A 1 95 ? 26.639 -14.593 -24.072 1.00 70.12 95 ASN A N 1
ATOM 765 C CA . ASN A 1 95 ? 27.103 -15.810 -23.406 1.00 70.12 95 ASN A CA 1
ATOM 766 C C . ASN A 1 95 ? 28.551 -15.678 -22.908 1.00 70.12 95 ASN A C 1
ATOM 768 O O . ASN A 1 95 ? 28.896 -16.211 -21.854 1.00 70.12 95 ASN A O 1
ATOM 772 N N . THR A 1 96 ? 29.397 -14.912 -23.604 1.00 58.03 96 THR A N 1
ATOM 773 C CA . THR A 1 96 ? 30.801 -14.677 -23.212 1.00 58.03 96 THR A CA 1
ATOM 774 C C . THR A 1 96 ? 30.964 -13.714 -22.034 1.00 58.03 96 THR A C 1
ATOM 776 O O . THR A 1 96 ? 31.986 -13.751 -21.348 1.00 58.03 96 THR A O 1
ATOM 779 N N . SER A 1 97 ? 29.936 -12.923 -21.715 1.00 50.97 97 SER A N 1
ATOM 780 C CA . SER A 1 97 ? 29.908 -12.002 -20.567 1.00 50.97 97 SER A CA 1
ATOM 781 C C . SER A 1 97 ? 29.927 -12.716 -19.202 1.00 50.97 97 SER A C 1
ATOM 783 O O . SER A 1 97 ? 30.259 -12.093 -18.202 1.00 50.97 97 SER A O 1
ATOM 785 N N . LYS A 1 98 ? 29.675 -14.036 -19.146 1.00 44.91 98 LYS A N 1
ATOM 786 C CA . LYS A 1 98 ? 29.855 -14.862 -17.931 1.00 44.91 98 LYS A CA 1
ATOM 787 C C . LYS A 1 98 ? 31.291 -15.378 -17.720 1.00 44.91 98 LYS A C 1
ATOM 789 O O . LYS A 1 98 ? 31.567 -15.962 -16.679 1.00 44.91 98 LYS A O 1
ATOM 794 N N . ARG A 1 99 ? 32.214 -15.196 -18.677 1.00 38.72 99 ARG A N 1
ATOM 795 C CA . ARG A 1 99 ? 33.584 -15.759 -18.620 1.00 38.72 99 ARG A CA 1
ATOM 796 C C . ARG A 1 99 ? 34.695 -14.740 -18.348 1.00 38.72 99 ARG A C 1
ATOM 798 O O . ARG A 1 99 ? 35.853 -15.134 -18.266 1.00 38.72 99 ARG A O 1
ATOM 805 N N . ARG A 1 100 ? 34.368 -13.452 -18.206 1.00 36.00 100 ARG A N 1
ATOM 806 C CA . ARG A 1 100 ? 35.353 -12.355 -18.181 1.00 36.00 100 ARG A CA 1
ATOM 807 C C . ARG A 1 100 ? 35.453 -11.593 -16.853 1.00 36.00 100 ARG A C 1
ATOM 809 O O . ARG A 1 100 ? 36.078 -10.547 -16.814 1.00 36.00 100 ARG A O 1
ATOM 816 N N . SER A 1 101 ? 34.901 -12.116 -15.760 1.00 39.38 101 SER A N 1
ATOM 817 C CA . SER A 1 101 ? 34.925 -11.466 -14.439 1.00 39.38 101 SER A CA 1
ATOM 818 C C . SER A 1 101 ? 36.170 -11.801 -13.596 1.00 39.38 101 SER A C 1
ATOM 820 O O . SER A 1 101 ? 36.052 -12.021 -12.393 1.00 39.38 101 SER A O 1
ATOM 822 N N . LYS A 1 102 ? 37.366 -11.903 -14.198 1.00 36.34 102 LYS A N 1
ATOM 823 C CA . LYS A 1 102 ? 38.603 -12.080 -13.405 1.00 36.34 102 LYS A CA 1
ATOM 824 C C . LYS A 1 102 ? 39.897 -11.514 -13.995 1.00 36.34 102 LYS A C 1
ATOM 826 O O . LYS A 1 102 ? 40.965 -11.832 -13.486 1.00 36.34 102 LYS A O 1
ATOM 831 N N . ALA A 1 103 ? 39.836 -10.693 -15.038 1.00 33.78 103 ALA A N 1
ATOM 832 C CA . ALA A 1 103 ? 41.023 -9.995 -15.516 1.00 33.78 103 ALA A CA 1
ATOM 833 C C . ALA A 1 103 ? 40.622 -8.662 -16.144 1.00 33.78 103 ALA A C 1
ATOM 835 O O . ALA A 1 103 ? 39.832 -8.653 -17.089 1.00 33.78 103 ALA A O 1
ATOM 836 N N . ASN A 1 104 ? 41.232 -7.600 -15.622 1.00 31.98 104 ASN A N 1
ATOM 837 C CA . ASN A 1 104 ? 41.165 -6.200 -16.039 1.00 31.98 104 ASN A CA 1
ATOM 838 C C . ASN A 1 104 ? 40.034 -5.389 -15.393 1.00 31.98 104 ASN A C 1
ATOM 840 O O . ASN A 1 104 ? 39.106 -4.945 -16.063 1.00 31.98 104 ASN A O 1
ATOM 844 N N . ASP A 1 105 ? 40.188 -5.175 -14.084 1.00 41.94 105 ASP A N 1
ATOM 845 C CA . ASP A 1 105 ? 40.087 -3.824 -13.526 1.00 41.94 105 ASP A CA 1
ATOM 846 C C . ASP A 1 105 ? 41.276 -3.011 -14.059 1.00 41.94 105 ASP A C 1
ATOM 848 O O . ASP A 1 105 ? 42.417 -3.319 -13.725 1.00 41.94 105 ASP A O 1
ATOM 852 N N . GLU A 1 106 ? 41.008 -2.057 -14.947 1.00 40.91 106 GLU A N 1
ATOM 853 C CA . GLU A 1 106 ? 41.715 -0.776 -15.112 1.00 40.91 106 GLU A CA 1
ATOM 854 C C . GLU A 1 106 ? 41.127 -0.094 -16.355 1.00 40.91 106 GLU A C 1
ATOM 856 O O . GLU A 1 106 ? 41.161 -0.671 -17.441 1.00 40.91 106 GLU A O 1
ATOM 861 N N . TYR A 1 107 ? 40.617 1.129 -16.179 1.00 37.47 107 TYR A N 1
ATOM 862 C CA . TYR A 1 107 ? 39.825 1.945 -17.119 1.00 37.47 107 TYR A CA 1
ATOM 863 C C . TYR A 1 107 ? 38.328 1.618 -17.198 1.00 37.47 107 TYR A C 1
ATOM 865 O O . TYR A 1 107 ? 37.868 0.949 -18.116 1.00 37.47 107 TYR A O 1
ATOM 873 N N . ASP A 1 108 ? 37.579 2.098 -16.202 1.00 34.44 108 ASP A N 1
ATOM 874 C CA . ASP A 1 108 ? 36.412 2.988 -16.373 1.00 34.44 108 ASP A CA 1
ATOM 875 C C . ASP A 1 108 ? 35.787 3.228 -14.985 1.00 34.44 108 ASP A C 1
ATOM 877 O O . ASP A 1 108 ? 34.699 2.757 -14.662 1.00 34.44 108 ASP A O 1
ATOM 881 N N . ASP A 1 109 ? 36.533 3.941 -14.138 1.00 38.94 109 ASP A N 1
ATOM 882 C CA . ASP A 1 109 ? 36.098 4.409 -12.818 1.00 38.94 109 ASP A CA 1
ATOM 883 C C . ASP A 1 109 ? 35.804 5.915 -12.914 1.00 38.94 109 ASP A C 1
ATOM 885 O O . ASP A 1 109 ? 36.555 6.753 -12.436 1.00 38.94 109 ASP A O 1
ATOM 889 N N . GLU A 1 110 ? 34.768 6.257 -13.685 1.00 41.16 110 GLU A N 1
ATOM 890 C CA . GLU A 1 110 ? 34.123 7.578 -13.747 1.00 41.16 110 GLU A CA 1
ATOM 891 C C . GLU A 1 110 ? 32.847 7.422 -14.597 1.00 41.16 110 GLU A C 1
ATOM 893 O O . GLU A 1 110 ? 32.916 7.464 -15.820 1.00 41.16 110 GLU A O 1
ATOM 898 N N . MET A 1 111 ? 31.703 7.139 -13.950 1.00 39.19 111 MET A N 1
ATOM 899 C CA . MET A 1 111 ? 30.291 7.245 -14.427 1.00 39.19 111 MET A CA 1
ATOM 900 C C . MET A 1 111 ? 29.340 6.288 -13.670 1.00 39.19 111 MET A C 1
ATOM 902 O O . MET A 1 111 ? 28.260 5.937 -14.148 1.00 39.19 111 MET A O 1
ATOM 906 N N . ALA A 1 112 ? 29.692 5.877 -12.451 1.00 45.06 112 ALA A N 1
ATOM 907 C CA . ALA A 1 112 ? 28.769 5.222 -11.533 1.00 45.06 112 ALA A CA 1
ATOM 908 C C . ALA A 1 112 ? 27.960 6.260 -10.736 1.00 45.06 112 ALA A C 1
ATOM 910 O O . ALA A 1 112 ? 28.162 6.399 -9.541 1.00 45.06 112 ALA A O 1
ATOM 911 N N . GLU A 1 113 ? 27.045 6.991 -11.383 1.00 45.09 113 GLU A N 1
ATOM 912 C CA . GLU A 1 113 ? 25.919 7.646 -10.693 1.00 45.09 113 GLU A CA 1
ATOM 913 C C . GLU A 1 113 ? 24.893 8.191 -11.694 1.00 45.09 113 GLU A C 1
ATOM 915 O O . GLU A 1 113 ? 24.958 9.330 -12.148 1.00 45.09 113 GLU A O 1
ATOM 920 N N . GLN A 1 114 ? 23.914 7.361 -12.056 1.00 33.50 114 GLN A N 1
ATOM 921 C CA . GLN A 1 114 ? 22.608 7.824 -12.523 1.00 33.50 114 GLN A CA 1
ATOM 922 C C . GLN A 1 114 ? 21.611 6.670 -12.416 1.00 33.50 114 GLN A C 1
ATOM 924 O O . GLN A 1 114 ? 21.587 5.735 -13.216 1.00 33.50 114 GLN A O 1
ATOM 929 N N . ALA A 1 115 ? 20.788 6.727 -11.368 1.00 39.12 115 ALA A N 1
ATOM 930 C CA . ALA A 1 115 ? 19.619 5.875 -11.214 1.00 39.12 115 ALA A CA 1
ATOM 931 C C . ALA A 1 115 ? 18.743 5.937 -12.485 1.00 39.12 115 ALA A C 1
ATOM 933 O O . ALA A 1 115 ? 18.613 7.011 -13.080 1.00 39.12 115 ALA A O 1
ATOM 934 N N . PRO A 1 116 ? 18.104 4.831 -12.908 1.00 38.00 116 PRO A N 1
ATOM 935 C CA . PRO A 1 116 ? 17.297 4.839 -14.122 1.00 38.00 116 PRO A CA 1
ATOM 936 C C . PRO A 1 116 ? 16.152 5.862 -14.001 1.00 38.00 116 PRO A C 1
ATOM 938 O O . PRO A 1 116 ? 15.489 5.912 -12.953 1.00 38.00 116 PRO A O 1
ATOM 941 N N . PRO A 1 117 ? 15.865 6.656 -15.053 1.00 36.53 117 PRO A N 1
ATOM 942 C CA . PRO A 1 117 ? 14.692 7.515 -15.059 1.00 36.53 117 PRO A CA 1
ATOM 943 C C . PRO A 1 117 ? 13.433 6.648 -14.917 1.00 36.53 117 PRO A C 1
ATOM 945 O O . PRO A 1 117 ? 13.392 5.519 -15.420 1.00 36.53 117 PRO A O 1
ATOM 948 N N . PRO A 1 118 ? 12.391 7.134 -14.218 1.00 35.53 118 PRO A N 1
ATOM 949 C CA . PRO A 1 118 ? 11.170 6.373 -14.022 1.00 35.53 118 PRO A CA 1
ATOM 950 C C . PRO A 1 118 ? 10.560 6.042 -15.385 1.00 35.53 118 PRO A C 1
ATOM 952 O O . PRO A 1 118 ? 10.102 6.925 -16.107 1.00 35.53 118 PRO A O 1
ATOM 955 N N . THR A 1 119 ? 10.543 4.755 -15.726 1.00 35.44 119 THR A N 1
ATOM 956 C CA . THR A 1 119 ? 9.840 4.236 -16.897 1.00 35.44 119 THR A CA 1
ATOM 957 C C . THR A 1 119 ? 8.390 4.708 -16.848 1.00 35.44 119 THR A C 1
ATOM 959 O O . THR A 1 119 ? 7.666 4.407 -15.890 1.00 35.44 119 THR A O 1
ATOM 962 N N . ALA A 1 120 ? 7.969 5.444 -17.877 1.00 34.22 120 ALA A N 1
ATOM 963 C CA . ALA A 1 120 ? 6.580 5.797 -18.117 1.00 34.22 120 ALA A CA 1
ATOM 964 C C . ALA A 1 120 ? 5.793 4.508 -18.392 1.00 34.22 120 ALA A C 1
ATOM 966 O O . ALA A 1 120 ? 5.623 4.069 -19.528 1.00 34.22 120 ALA A O 1
ATOM 967 N N . SER A 1 121 ? 5.343 3.863 -17.317 1.00 38.41 121 SER A N 1
ATOM 968 C CA . SER A 1 121 ? 4.279 2.869 -17.377 1.00 38.41 121 SER A CA 1
ATOM 969 C C . SER A 1 121 ? 3.102 3.503 -18.113 1.00 38.41 121 SER A C 1
ATOM 971 O O . SER A 1 121 ? 2.695 4.621 -17.785 1.00 38.41 121 SER A O 1
ATOM 973 N N . LYS A 1 122 ? 2.592 2.818 -19.147 1.00 40.16 122 LYS A N 1
ATOM 974 C CA . LYS A 1 122 ? 1.376 3.227 -19.857 1.00 40.16 122 LYS A CA 1
ATOM 975 C C . LYS A 1 122 ? 0.330 3.585 -18.804 1.00 40.16 122 LYS A C 1
ATOM 977 O O . LYS A 1 122 ? -0.062 2.736 -18.003 1.00 40.16 122 LYS A O 1
ATOM 982 N N . GLY A 1 123 ? -0.032 4.866 -18.770 1.00 34.16 123 GLY A N 1
ATOM 983 C CA . GLY A 1 123 ? -0.918 5.420 -17.764 1.00 34.16 123 GLY A CA 1
ATOM 984 C C . GLY A 1 123 ? -2.205 4.613 -17.707 1.00 34.16 123 GLY A C 1
ATOM 985 O O . GLY A 1 123 ? -2.883 4.418 -18.715 1.00 34.16 123 GLY A O 1
ATOM 986 N N . ARG A 1 124 ? -2.526 4.134 -16.509 1.00 44.09 124 ARG A N 1
ATOM 987 C CA . ARG A 1 124 ? -3.826 3.563 -16.185 1.00 44.09 124 ARG A CA 1
ATOM 988 C C . ARG A 1 124 ? -4.906 4.555 -16.621 1.00 44.09 124 ARG A C 1
ATOM 990 O O . ARG A 1 124 ? -4.816 5.736 -16.270 1.00 44.09 124 ARG A O 1
ATOM 997 N N . ARG A 1 125 ? -5.922 4.103 -17.364 1.00 45.28 125 ARG A N 1
ATOM 998 C CA . ARG A 1 125 ? -7.127 4.918 -17.571 1.00 45.28 125 ARG A CA 1
ATOM 999 C C . ARG A 1 125 ? -7.660 5.259 -16.178 1.00 45.28 125 ARG A C 1
ATOM 1001 O O . ARG A 1 125 ? -7.850 4.364 -15.353 1.00 45.28 125 ARG A O 1
ATOM 1008 N N . ARG A 1 126 ? -7.789 6.554 -15.861 1.00 39.56 126 ARG A N 1
ATOM 1009 C CA . ARG A 1 126 ? -8.349 6.993 -14.574 1.00 39.56 126 ARG A CA 1
ATOM 1010 C C . ARG A 1 126 ? -9.719 6.326 -14.424 1.00 39.56 126 ARG A C 1
ATOM 1012 O O . ARG A 1 126 ? -10.578 6.563 -15.261 1.00 39.56 126 ARG A O 1
ATOM 1019 N N . GLY A 1 127 ? -9.896 5.503 -13.392 1.00 48.06 127 GLY A N 1
ATOM 1020 C CA . GLY A 1 127 ? -11.203 4.945 -13.031 1.00 48.06 127 GLY A CA 1
ATOM 1021 C C . GLY A 1 127 ? -11.347 3.425 -13.089 1.00 48.06 127 GLY A C 1
ATOM 1022 O O . GLY A 1 127 ? -12.348 2.933 -12.587 1.00 48.06 127 GLY A O 1
ATOM 1023 N N . GLU A 1 128 ? -10.385 2.655 -13.613 1.00 53.62 128 GLU A N 1
ATOM 1024 C CA . GLU A 1 128 ? -10.501 1.190 -13.510 1.00 53.62 128 GLU A CA 1
ATOM 1025 C C . GLU A 1 128 ? -10.430 0.745 -12.033 1.00 53.62 128 GLU A C 1
ATOM 1027 O O . GLU A 1 128 ? -9.535 1.193 -11.298 1.00 53.62 128 GLU A O 1
ATOM 1032 N N . PRO A 1 129 ? -11.340 -0.129 -11.565 1.00 57.19 129 PRO A N 1
ATOM 1033 C CA . PRO A 1 129 ? -11.227 -0.760 -10.257 1.00 57.19 129 PRO A CA 1
ATOM 1034 C C . PRO A 1 129 ? -9.912 -1.529 -10.171 1.00 57.19 129 PRO A C 1
ATOM 1036 O O . PRO A 1 129 ? -9.442 -2.118 -11.144 1.00 57.19 129 PRO A O 1
ATOM 1039 N N . LEU A 1 130 ? -9.236 -1.449 -9.031 1.00 64.69 130 LEU A N 1
ATOM 1040 C CA . LEU A 1 130 ? -8.044 -2.259 -8.827 1.00 64.69 130 LEU A CA 1
ATOM 1041 C C . LEU A 1 130 ? -8.481 -3.683 -8.479 1.00 64.69 130 LEU A C 1
ATOM 1043 O O . LEU A 1 130 ? -9.280 -3.845 -7.557 1.00 64.69 130 LEU A O 1
ATOM 1047 N N . VAL A 1 131 ? -7.928 -4.683 -9.168 1.00 77.06 131 VAL A N 1
ATOM 1048 C CA . VAL A 1 131 ? -8.185 -6.097 -8.860 1.00 77.06 131 VAL A CA 1
ATOM 1049 C C . VAL A 1 131 ? -7.839 -6.356 -7.388 1.00 77.06 131 VAL A C 1
ATOM 1051 O O . VAL A 1 131 ? -6.767 -5.919 -6.941 1.00 77.06 131 VAL A O 1
ATOM 1054 N N . PRO A 1 132 ? -8.749 -6.962 -6.602 1.00 83.06 132 PRO A N 1
ATOM 1055 C CA . PRO A 1 132 ? -8.475 -7.337 -5.220 1.00 83.06 132 PRO A CA 1
ATOM 1056 C C . PRO A 1 132 ? -7.203 -8.181 -5.113 1.00 83.06 132 PRO A C 1
ATOM 1058 O O . PRO A 1 132 ? -6.857 -8.909 -6.036 1.00 83.06 132 PRO A O 1
ATOM 1061 N N . ILE A 1 133 ? -6.502 -8.064 -3.989 1.00 85.94 133 ILE A N 1
ATOM 1062 C CA . ILE A 1 133 ? -5.366 -8.947 -3.707 1.00 85.94 133 ILE A CA 1
ATOM 1063 C C . ILE A 1 133 ? -5.945 -10.357 -3.499 1.00 85.94 133 ILE A C 1
ATOM 1065 O O . ILE A 1 133 ? -6.925 -10.465 -2.750 1.00 85.94 133 ILE A O 1
ATOM 1069 N N . PRO A 1 134 ? -5.409 -11.407 -4.150 1.00 88.00 134 PRO A N 1
ATOM 1070 C CA . PRO A 1 134 ? -5.866 -12.777 -3.939 1.00 88.00 134 PRO A CA 1
ATOM 1071 C C . PRO A 1 134 ? -5.882 -13.152 -2.452 1.00 88.00 134 PRO A C 1
ATOM 1073 O O . PRO A 1 134 ? -4.994 -12.762 -1.695 1.00 88.00 134 PRO A O 1
ATOM 1076 N N . HIS A 1 135 ? -6.904 -13.896 -2.018 1.00 88.06 135 HIS A N 1
ATOM 1077 C CA . HIS A 1 135 ? -7.049 -14.276 -0.607 1.00 88.06 135 HIS A CA 1
ATOM 1078 C C . HIS A 1 135 ? -5.858 -15.105 -0.111 1.00 88.06 135 HIS A C 1
ATOM 1080 O O . HIS A 1 135 ? -5.354 -14.848 0.977 1.00 88.06 135 HIS A O 1
ATOM 1086 N N . GLU A 1 136 ? -5.384 -16.031 -0.947 1.00 89.50 136 GLU A N 1
ATOM 1087 C CA . GLU A 1 136 ? -4.181 -16.842 -0.721 1.00 89.50 136 GLU A CA 1
ATOM 1088 C C . GLU A 1 136 ? -2.958 -15.973 -0.391 1.00 89.50 136 GLU A C 1
ATOM 1090 O O . GLU A 1 136 ? -2.300 -16.189 0.624 1.00 89.50 136 GLU A O 1
ATOM 1095 N N . ASP A 1 137 ? -2.727 -14.910 -1.164 1.00 87.31 137 ASP A N 1
ATOM 1096 C CA . ASP A 1 137 ? -1.616 -13.986 -0.938 1.00 87.31 137 ASP A CA 1
ATOM 1097 C C . ASP A 1 137 ? -1.800 -13.198 0.363 1.00 87.31 137 ASP A C 1
ATOM 1099 O O . ASP A 1 137 ? -0.834 -12.958 1.082 1.00 87.31 137 ASP A O 1
ATOM 1103 N N . ILE A 1 138 ? -3.033 -12.796 0.699 1.00 87.38 138 ILE A N 1
ATOM 1104 C CA . ILE A 1 138 ? -3.328 -12.113 1.969 1.00 87.38 138 ILE A CA 1
ATOM 1105 C C . ILE A 1 138 ? -3.033 -13.037 3.155 1.00 87.38 138 ILE A C 1
ATOM 1107 O O . ILE A 1 138 ? -2.480 -12.585 4.158 1.00 87.38 138 ILE A O 1
ATOM 1111 N N . GLU A 1 139 ? -3.421 -14.307 3.077 1.00 90.25 139 GLU A N 1
ATOM 1112 C CA . GLU A 1 139 ? -3.139 -15.292 4.121 1.00 90.25 139 GLU A CA 1
ATOM 1113 C C . GLU A 1 139 ? -1.643 -15.566 4.243 1.00 90.25 139 GLU A C 1
ATOM 1115 O O . GLU A 1 139 ? -1.124 -15.545 5.359 1.00 90.25 139 GLU A O 1
ATOM 1120 N N . HIS A 1 140 ? -0.942 -15.703 3.117 1.00 90.44 140 HIS A N 1
ATOM 1121 C CA . HIS A 1 140 ? 0.509 -15.889 3.091 1.00 90.44 140 HIS A CA 1
ATOM 1122 C C . HIS A 1 140 ? 1.255 -14.677 3.663 1.00 90.44 140 HIS A C 1
ATOM 1124 O O . HIS A 1 140 ? 2.188 -14.810 4.455 1.00 90.44 140 HIS A O 1
ATOM 1130 N N . MET A 1 141 ? 0.792 -13.457 3.363 1.00 91.50 141 MET A N 1
ATOM 1131 C CA . MET A 1 141 ? 1.306 -12.248 4.011 1.00 91.50 141 MET A CA 1
ATOM 1132 C C . MET A 1 141 ? 1.134 -12.324 5.531 1.00 91.50 141 MET A C 1
ATOM 1134 O O . MET A 1 141 ? 2.086 -12.073 6.270 1.00 91.50 141 MET A O 1
ATOM 1138 N N . LYS A 1 142 ? -0.057 -12.700 6.012 1.00 90.25 142 LYS A N 1
ATOM 1139 C CA . LYS A 1 142 ? -0.338 -12.802 7.451 1.00 90.25 142 LYS A CA 1
ATOM 1140 C C . LYS A 1 142 ? 0.505 -13.879 8.130 1.00 90.25 142 LYS A C 1
ATOM 1142 O O . LYS A 1 142 ? 0.984 -13.632 9.236 1.00 90.25 142 LYS A O 1
ATOM 1147 N N . SER A 1 143 ? 0.714 -15.038 7.497 1.00 89.62 143 SER A N 1
ATOM 1148 C CA . SER A 1 143 ? 1.589 -16.088 8.042 1.00 89.62 143 SER A CA 1
ATOM 1149 C C . SER A 1 143 ? 3.042 -15.628 8.138 1.00 89.62 143 SER A C 1
ATOM 1151 O O . SER A 1 143 ? 3.732 -15.992 9.084 1.00 89.62 143 SER A O 1
ATOM 1153 N N . ASN A 1 144 ? 3.467 -14.744 7.233 1.00 88.12 144 ASN A N 1
ATOM 1154 C CA . ASN A 1 144 ? 4.770 -14.078 7.273 1.00 88.12 144 ASN A CA 1
ATOM 1155 C C . ASN A 1 144 ? 4.804 -12.858 8.217 1.00 88.12 144 ASN A C 1
ATOM 1157 O O . ASN A 1 144 ? 5.754 -12.078 8.201 1.00 88.12 144 ASN A O 1
ATOM 1161 N N . GLY A 1 145 ? 3.767 -12.647 9.035 1.00 87.75 145 GLY A N 1
ATOM 1162 C CA . GLY A 1 145 ? 3.690 -11.526 9.975 1.00 87.75 145 GLY A CA 1
ATOM 1163 C C . GLY A 1 145 ? 3.489 -10.158 9.315 1.00 87.75 145 GLY A C 1
ATOM 1164 O O . GLY A 1 145 ? 3.667 -9.125 9.964 1.00 87.75 145 GLY A O 1
ATOM 1165 N N . MET A 1 146 ? 3.111 -10.126 8.036 1.00 91.06 146 MET A N 1
ATOM 1166 C CA . MET A 1 146 ? 2.858 -8.909 7.275 1.00 91.06 146 MET A CA 1
ATOM 1167 C C . MET A 1 146 ? 1.371 -8.565 7.280 1.00 91.06 146 MET A C 1
ATOM 1169 O O . MET A 1 146 ? 0.532 -9.294 6.753 1.00 91.06 146 MET A O 1
ATOM 1173 N N . PHE A 1 147 ? 1.041 -7.396 7.827 1.00 90.19 147 PHE A N 1
ATOM 1174 C CA . PHE A 1 147 ? -0.338 -6.922 7.923 1.00 90.19 147 PHE A CA 1
ATOM 1175 C C . PHE A 1 147 ? -0.488 -5.549 7.282 1.00 90.19 147 PHE A C 1
ATOM 1177 O O . PHE A 1 147 ? 0.291 -4.626 7.544 1.00 90.19 147 PHE A O 1
ATOM 1184 N N . LEU A 1 148 ? -1.531 -5.407 6.462 1.00 93.12 148 LEU A N 1
ATOM 1185 C CA . LEU A 1 148 ? -1.931 -4.115 5.929 1.00 93.12 148 LEU A CA 1
ATOM 1186 C C . LEU A 1 148 ? -2.821 -3.389 6.935 1.00 93.12 148 LEU A C 1
ATOM 1188 O O . LEU A 1 148 ? -3.881 -3.875 7.321 1.00 93.12 148 LEU A O 1
ATOM 1192 N N . VAL A 1 149 ? -2.390 -2.198 7.330 1.00 94.94 149 VAL A N 1
ATOM 1193 C CA . VAL A 1 149 ? -3.088 -1.314 8.261 1.00 94.94 149 VAL A CA 1
ATOM 1194 C C . VAL A 1 149 ? -3.666 -0.101 7.537 1.00 94.94 149 VAL A C 1
ATOM 1196 O O . VAL A 1 149 ? -3.339 0.187 6.376 1.00 94.94 149 VAL A O 1
ATOM 1199 N N . LEU A 1 150 ? -4.545 0.631 8.222 1.00 95.31 150 LEU A N 1
ATOM 1200 C CA . LEU A 1 150 ? -5.269 1.747 7.628 1.00 95.31 150 LEU A CA 1
ATOM 1201 C C . LEU A 1 150 ? -4.315 2.877 7.244 1.00 95.31 150 LEU A C 1
ATOM 1203 O O . LEU A 1 150 ? -3.428 3.261 8.011 1.00 95.31 150 LEU A O 1
ATOM 1207 N N . SER A 1 151 ? -4.532 3.440 6.059 1.00 94.38 151 SER A N 1
ATOM 1208 C CA . SER A 1 151 ? -3.905 4.670 5.577 1.00 94.38 151 SER A CA 1
ATOM 1209 C C . SER A 1 151 ? -4.708 5.910 5.976 1.00 94.38 151 SER A C 1
ATOM 1211 O O . SER A 1 151 ? -5.805 5.817 6.515 1.00 94.38 151 SER A O 1
ATOM 1213 N N . ALA A 1 152 ? -4.203 7.102 5.645 1.00 90.94 152 ALA A N 1
ATOM 1214 C CA . ALA A 1 152 ? -4.960 8.350 5.802 1.00 90.94 152 ALA A CA 1
ATOM 1215 C C . ALA A 1 152 ? -6.259 8.396 4.967 1.00 90.94 152 ALA A C 1
ATOM 1217 O O . ALA A 1 152 ? -7.138 9.198 5.259 1.00 90.94 152 ALA A O 1
ATOM 1218 N N . LYS A 1 153 ? -6.390 7.538 3.943 1.00 90.94 153 LYS A N 1
ATOM 1219 C CA . LYS A 1 153 ? -7.630 7.360 3.166 1.00 90.94 153 LYS A CA 1
ATOM 1220 C C . LYS A 1 153 ? -8.599 6.352 3.799 1.00 90.94 153 LYS A C 1
ATOM 1222 O O . LYS A 1 153 ? -9.645 6.075 3.221 1.00 90.94 153 LYS A O 1
ATOM 1227 N N . LEU A 1 154 ? -8.242 5.820 4.971 1.00 93.25 154 LEU A N 1
ATOM 1228 C CA . LEU A 1 154 ? -8.997 4.824 5.735 1.00 93.25 154 LEU A CA 1
ATOM 1229 C C . LEU A 1 154 ? -9.140 3.475 5.014 1.00 93.25 154 LEU A C 1
ATOM 1231 O O . LEU A 1 154 ? -10.044 2.702 5.300 1.00 93.25 154 LEU A O 1
ATOM 1235 N N . GLU A 1 155 ? -8.205 3.188 4.108 1.00 91.56 155 GLU A N 1
ATOM 1236 C CA . GLU A 1 155 ? -8.090 1.914 3.393 1.00 91.56 155 GLU A CA 1
ATOM 1237 C C . GLU A 1 155 ? -6.863 1.135 3.890 1.00 91.56 155 GLU A C 1
ATOM 1239 O O . GLU A 1 155 ? -5.840 1.777 4.181 1.00 91.56 155 GLU A O 1
ATOM 1244 N N . PRO A 1 156 ? -6.912 -0.211 3.961 1.00 92.50 156 PRO A N 1
ATOM 1245 C CA . PRO A 1 156 ? -5.805 -1.055 4.412 1.00 92.50 156 PRO A CA 1
ATOM 1246 C C . PRO A 1 156 ? -4.699 -1.123 3.347 1.00 92.50 156 PRO A C 1
ATOM 1248 O O . PRO A 1 156 ? -4.616 -2.049 2.547 1.00 92.50 156 PRO A O 1
ATOM 1251 N N . THR A 1 157 ? -3.861 -0.089 3.289 1.00 93.75 157 THR A N 1
ATOM 1252 C CA . THR A 1 157 ? -2.842 0.081 2.237 1.00 93.75 157 THR A CA 1
ATOM 1253 C C . THR A 1 157 ? -1.480 0.513 2.778 1.00 93.75 157 THR A C 1
ATOM 1255 O O . THR A 1 157 ? -0.636 0.986 2.011 1.00 93.75 157 THR A O 1
ATOM 1258 N N . ILE A 1 158 ? -1.275 0.442 4.092 1.00 95.81 158 ILE A N 1
ATOM 1259 C CA . ILE A 1 158 ? 0.015 0.698 4.738 1.00 95.81 158 ILE A CA 1
ATOM 1260 C C . ILE A 1 158 ? 0.554 -0.623 5.262 1.00 95.81 158 ILE A C 1
ATOM 1262 O O . ILE A 1 158 ? -0.160 -1.341 5.943 1.00 95.81 158 ILE A O 1
ATOM 1266 N N . LEU A 1 159 ? 1.813 -0.916 4.986 1.00 95.44 159 LEU A N 1
ATOM 1267 C CA . LEU A 1 159 ? 2.539 -2.044 5.539 1.00 95.44 159 LEU A CA 1
ATOM 1268 C C . LEU A 1 159 ? 3.503 -1.532 6.615 1.00 95.44 159 LEU A C 1
ATOM 1270 O O . LEU A 1 159 ? 4.288 -0.619 6.351 1.00 95.44 159 LEU A O 1
ATOM 1274 N N . ASN A 1 160 ? 3.451 -2.118 7.809 1.00 94.19 160 ASN A N 1
ATOM 1275 C CA . ASN A 1 160 ? 4.417 -1.852 8.872 1.00 94.19 160 ASN A CA 1
ATOM 1276 C C . ASN A 1 160 ? 5.388 -3.032 8.953 1.00 94.19 160 ASN A C 1
ATOM 1278 O O . ASN A 1 160 ? 4.954 -4.142 9.247 1.00 94.19 160 ASN A O 1
ATOM 1282 N N . LEU A 1 161 ? 6.679 -2.792 8.731 1.00 92.88 161 LEU A N 1
ATOM 1283 C CA . LEU A 1 161 ? 7.727 -3.809 8.878 1.00 92.88 161 LEU A CA 1
ATOM 1284 C C . LEU A 1 161 ? 8.771 -3.347 9.879 1.00 92.88 161 LEU A C 1
ATOM 1286 O O . LEU A 1 161 ? 9.016 -2.146 9.999 1.00 92.88 161 LEU A O 1
ATOM 1290 N N . LYS A 1 162 ? 9.388 -4.294 10.580 1.00 91.25 162 LYS A N 1
ATOM 1291 C CA . LYS A 1 162 ? 10.560 -4.011 11.407 1.00 91.25 162 LYS A CA 1
ATOM 1292 C C . LYS A 1 162 ? 11.774 -3.780 10.504 1.00 91.25 162 LYS A C 1
ATOM 1294 O O . LYS A 1 162 ? 11.875 -4.398 9.451 1.00 91.25 162 LYS A O 1
ATOM 1299 N N . ASP A 1 163 ? 12.653 -2.864 10.886 1.00 87.19 163 ASP A N 1
ATOM 1300 C CA . ASP A 1 163 ? 13.973 -2.708 10.284 1.00 87.19 163 ASP A CA 1
ATOM 1301 C C . ASP A 1 163 ? 14.996 -3.646 10.945 1.00 87.19 163 ASP A C 1
ATOM 1303 O O . ASP A 1 163 ? 14.642 -4.433 11.825 1.00 87.19 163 ASP A O 1
ATOM 1307 N N . GLN A 1 164 ? 16.259 -3.577 10.514 1.00 84.69 164 GLN A N 1
ATOM 1308 C CA . GLN A 1 164 ? 17.343 -4.423 11.039 1.00 84.69 164 GLN A CA 1
ATOM 1309 C C . GLN A 1 164 ? 17.541 -4.266 12.554 1.00 84.69 164 GLN A C 1
ATOM 1311 O O . GLN A 1 164 ? 17.985 -5.192 13.224 1.00 84.69 164 GLN A O 1
ATOM 1316 N N . GLU A 1 165 ? 17.175 -3.109 13.107 1.00 84.06 165 GLU A N 1
ATOM 1317 C CA . GLU A 1 165 ? 17.254 -2.807 14.538 1.00 84.06 165 GLU A CA 1
ATOM 1318 C C . GLU A 1 165 ? 15.949 -3.157 15.279 1.00 84.06 165 GLU A C 1
ATOM 1320 O O . GLU A 1 165 ? 15.787 -2.848 16.458 1.00 84.06 165 GLU A O 1
ATOM 1325 N N . GLY A 1 166 ? 14.987 -3.788 14.599 1.00 82.81 166 GLY A N 1
ATOM 1326 C CA . GLY A 1 166 ? 13.709 -4.201 15.170 1.00 82.81 166 GLY A CA 1
ATOM 1327 C C . GLY A 1 166 ? 12.667 -3.084 15.300 1.00 82.81 166 GLY A C 1
ATOM 1328 O O . GLY A 1 166 ? 11.579 -3.343 15.822 1.00 82.81 166 GLY A O 1
ATOM 1329 N N . ARG A 1 167 ? 12.950 -1.866 14.818 1.00 86.94 167 ARG A N 1
ATOM 1330 C CA . ARG A 1 167 ? 12.049 -0.700 14.901 1.00 86.94 167 ARG A CA 1
ATOM 1331 C C . ARG A 1 167 ? 11.126 -0.650 13.690 1.00 86.94 167 ARG A C 1
ATOM 1333 O O . ARG A 1 167 ? 11.496 -1.087 12.607 1.00 86.94 167 ARG A O 1
ATOM 1340 N N . LYS A 1 168 ? 9.907 -0.121 13.819 1.00 91.81 168 LYS A N 1
ATOM 1341 C CA . LYS A 1 168 ? 8.915 -0.231 12.737 1.00 91.81 168 LYS A CA 1
ATOM 1342 C C . LYS A 1 168 ? 9.007 0.908 11.725 1.00 91.81 168 LYS A C 1
ATOM 1344 O O . LYS A 1 168 ? 9.071 2.081 12.069 1.00 91.81 168 LYS A O 1
ATOM 1349 N N . ARG A 1 169 ? 8.923 0.581 10.439 1.00 94.38 169 ARG A N 1
ATOM 1350 C CA . ARG A 1 169 ? 8.842 1.535 9.327 1.00 94.38 169 ARG A CA 1
ATOM 1351 C C . ARG A 1 169 ? 7.531 1.358 8.581 1.00 94.38 169 ARG A C 1
ATOM 1353 O O . ARG A 1 169 ? 7.087 0.240 8.331 1.00 94.38 169 ARG A O 1
ATOM 1360 N N . GLN A 1 170 ? 6.924 2.484 8.207 1.00 95.19 170 GLN A N 1
ATOM 1361 C CA . GLN A 1 170 ? 5.679 2.499 7.443 1.00 95.19 170 GLN A CA 1
ATOM 1362 C C . GLN A 1 170 ? 5.946 2.611 5.946 1.00 95.19 170 GLN A C 1
ATOM 1364 O O . GLN A 1 170 ? 6.527 3.596 5.471 1.00 95.19 170 GLN A O 1
ATOM 1369 N N . TYR A 1 171 ? 5.409 1.666 5.190 1.00 95.81 171 TYR A N 1
ATOM 1370 C CA . TYR A 1 171 ? 5.439 1.666 3.742 1.00 95.81 171 TYR A CA 1
ATOM 1371 C C . TYR A 1 171 ? 4.028 1.792 3.179 1.00 95.81 171 TYR A C 1
ATOM 1373 O O . TYR A 1 171 ? 3.128 1.027 3.502 1.00 95.81 171 TYR A O 1
ATOM 1381 N N . ARG A 1 172 ? 3.810 2.774 2.312 1.00 94.88 172 ARG A N 1
ATOM 1382 C CA . ARG A 1 172 ? 2.534 2.988 1.632 1.00 94.88 172 ARG A CA 1
ATOM 1383 C C . ARG A 1 172 ? 2.518 2.234 0.315 1.00 94.88 172 ARG A C 1
ATOM 1385 O O . ARG A 1 172 ? 3.434 2.391 -0.494 1.00 94.88 172 ARG A O 1
ATOM 1392 N N . MET A 1 173 ? 1.440 1.497 0.072 1.00 94.06 173 MET A N 1
ATOM 1393 C CA . MET A 1 173 ? 1.185 0.896 -1.228 1.00 94.06 173 MET A CA 1
ATOM 1394 C C . MET A 1 173 ? 0.988 2.003 -2.266 1.00 94.06 173 MET A C 1
ATOM 1396 O O . MET A 1 173 ? 0.161 2.904 -2.108 1.00 94.06 173 MET A O 1
ATOM 1400 N N . THR A 1 174 ? 1.791 1.953 -3.318 1.00 90.69 174 THR A N 1
ATOM 1401 C CA . THR A 1 174 ? 1.787 2.925 -4.416 1.00 90.69 174 THR A CA 1
ATOM 1402 C C . THR A 1 174 ? 1.131 2.376 -5.662 1.00 90.69 174 THR A C 1
ATOM 1404 O O . THR A 1 174 ? 0.457 3.119 -6.372 1.00 90.69 174 THR A O 1
ATOM 1407 N N . ASN A 1 175 ? 1.318 1.086 -5.919 1.00 87.19 175 ASN A N 1
ATOM 1408 C CA . ASN A 1 175 ? 0.726 0.410 -7.054 1.00 87.19 175 ASN A CA 1
ATOM 1409 C C . ASN A 1 175 ? 0.558 -1.079 -6.750 1.00 87.19 175 ASN A C 1
ATOM 1411 O O . ASN A 1 175 ? 1.170 -1.599 -5.818 1.00 87.19 175 ASN A O 1
ATOM 1415 N N . ARG A 1 176 ? -0.238 -1.750 -7.574 1.00 88.19 176 ARG A N 1
ATOM 1416 C CA . ARG A 1 176 ? -0.317 -3.206 -7.654 1.00 88.19 176 ARG A CA 1
ATOM 1417 C C . ARG A 1 176 ? -0.345 -3.629 -9.118 1.00 88.19 176 ARG A C 1
ATOM 1419 O O . ARG A 1 176 ? -0.754 -2.840 -9.973 1.00 88.19 176 ARG A O 1
ATOM 1426 N N . SER A 1 177 ? 0.130 -4.828 -9.413 1.00 86.81 177 SER A N 1
ATOM 1427 C CA . SER A 1 177 ? 0.025 -5.430 -10.741 1.00 86.81 177 SER A CA 1
ATOM 1428 C C . SER A 1 177 ? -1.430 -5.717 -11.114 1.00 86.81 177 SER A C 1
ATOM 1430 O O . SER A 1 177 ? -2.342 -5.619 -10.290 1.00 86.81 177 SER A O 1
ATOM 1432 N N . ARG A 1 178 ? -1.653 -6.039 -12.394 1.00 82.75 178 ARG A N 1
ATOM 1433 C CA . ARG A 1 178 ? -2.992 -6.317 -12.934 1.00 82.75 178 ARG A CA 1
ATOM 1434 C C . ARG A 1 178 ? -3.640 -7.549 -12.310 1.00 82.75 178 ARG A C 1
ATOM 1436 O O . ARG A 1 178 ? -4.836 -7.525 -12.071 1.00 82.75 178 ARG A O 1
ATOM 1443 N N . ASP A 1 179 ? -2.845 -8.569 -12.022 1.00 83.06 179 ASP A N 1
ATOM 1444 C CA . ASP A 1 179 ? -3.248 -9.795 -11.328 1.00 83.06 179 ASP A CA 1
ATOM 1445 C C . ASP A 1 179 ? -3.368 -9.616 -9.801 1.00 83.06 179 ASP A C 1
ATOM 1447 O O . ASP A 1 179 ? -3.779 -10.535 -9.106 1.00 83.06 179 ASP A O 1
ATOM 1451 N N . GLY A 1 180 ? -3.003 -8.448 -9.256 1.00 83.94 180 GLY A N 1
ATOM 1452 C CA . GLY A 1 180 ? -3.048 -8.166 -7.818 1.00 83.94 180 GLY A CA 1
ATOM 1453 C C . GLY A 1 180 ? -1.943 -8.833 -6.989 1.00 83.94 180 GLY A C 1
ATOM 1454 O O . GLY A 1 180 ? -1.810 -8.495 -5.815 1.00 83.94 180 GLY A O 1
ATOM 1455 N N . ARG A 1 181 ? -1.126 -9.703 -7.597 1.00 88.00 181 ARG A N 1
ATOM 1456 C CA . ARG A 1 181 ? -0.108 -10.526 -6.921 1.00 88.00 181 ARG A CA 1
ATOM 1457 C C . ARG A 1 181 ? 1.169 -9.774 -6.565 1.00 88.00 181 ARG A C 1
ATOM 1459 O O . ARG A 1 181 ? 1.820 -10.095 -5.575 1.00 88.00 181 ARG A O 1
ATOM 1466 N N . LYS A 1 182 ? 1.540 -8.755 -7.352 1.00 91.75 182 LYS A N 1
ATOM 1467 C CA . LYS A 1 182 ? 2.692 -7.874 -7.091 1.00 91.75 182 LYS A CA 1
ATOM 1468 C C . LYS A 1 182 ? 2.227 -6.546 -6.512 1.00 91.75 182 LYS A C 1
ATOM 1470 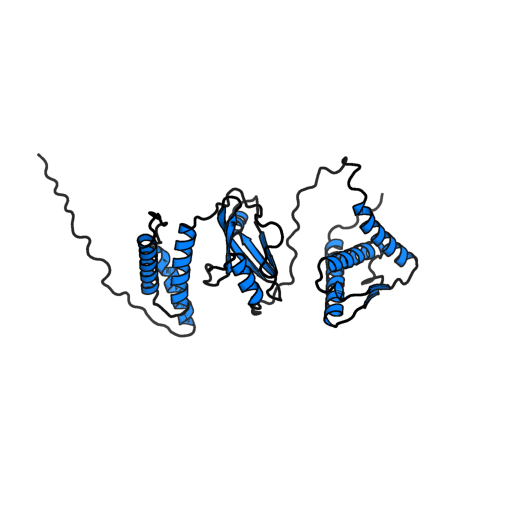O O . LYS A 1 182 ? 1.527 -5.774 -7.166 1.00 91.75 182 LYS A O 1
ATOM 1475 N N . LEU A 1 183 ? 2.677 -6.234 -5.307 1.00 93.38 183 LEU A N 1
ATOM 1476 C CA . LEU A 1 183 ? 2.360 -5.020 -4.569 1.00 93.38 183 LEU A CA 1
ATOM 1477 C C . LEU A 1 183 ? 3.614 -4.154 -4.440 1.00 93.38 183 LEU A C 1
ATOM 1479 O O . LEU A 1 183 ? 4.652 -4.598 -3.954 1.00 93.38 183 LEU A O 1
ATOM 1483 N N . TYR A 1 184 ? 3.516 -2.895 -4.856 1.00 93.62 184 TYR A N 1
ATOM 1484 C CA . TYR A 1 184 ? 4.631 -1.953 -4.847 1.00 93.62 184 TYR A CA 1
ATOM 1485 C C . TYR A 1 184 ? 4.471 -0.961 -3.710 1.00 93.62 184 TYR A C 1
ATOM 1487 O O . TYR A 1 184 ? 3.546 -0.141 -3.700 1.00 93.62 184 TYR A O 1
ATOM 1495 N N . PHE A 1 185 ? 5.427 -0.958 -2.799 1.00 95.44 185 PHE A N 1
ATOM 1496 C CA . PHE A 1 185 ? 5.426 -0.120 -1.617 1.00 95.44 185 PHE A CA 1
ATOM 1497 C C . PHE A 1 185 ? 6.566 0.898 -1.646 1.00 95.44 185 PHE A C 1
ATOM 1499 O O . PHE A 1 185 ? 7.639 0.671 -2.206 1.00 95.44 185 PHE A O 1
ATOM 1506 N N . ARG A 1 186 ? 6.331 2.053 -1.020 1.00 94.69 186 ARG A N 1
ATOM 1507 C CA . ARG A 1 186 ? 7.360 3.068 -0.759 1.00 94.69 186 ARG A CA 1
ATOM 1508 C C . ARG A 1 186 ? 7.299 3.505 0.685 1.00 94.69 186 ARG A C 1
ATOM 1510 O O . ARG A 1 186 ? 6.203 3.681 1.217 1.00 94.69 186 ARG A O 1
ATOM 1517 N N . CYS A 1 187 ? 8.450 3.746 1.299 1.00 95.38 187 CYS A N 1
ATOM 1518 C CA . CYS A 1 187 ? 8.473 4.289 2.650 1.00 95.38 187 CYS A CA 1
ATOM 1519 C C . CYS A 1 187 ? 7.769 5.654 2.679 1.00 95.38 187 CYS A C 1
ATOM 1521 O O . CYS A 1 187 ? 8.097 6.561 1.906 1.00 95.38 187 CYS A O 1
ATOM 1523 N N . SER A 1 188 ? 6.798 5.808 3.580 1.00 92.75 188 SER A N 1
ATOM 1524 C CA . SER A 1 188 ? 5.994 7.029 3.693 1.00 92.75 188 SER A CA 1
ATOM 1525 C C . SER A 1 188 ? 6.844 8.252 4.047 1.00 92.75 188 SER A C 1
ATOM 1527 O O . SER A 1 188 ? 6.612 9.344 3.518 1.00 92.75 188 SER A O 1
ATOM 1529 N N . ARG A 1 189 ? 7.851 8.073 4.912 1.00 92.12 189 ARG A N 1
ATOM 1530 C CA . ARG A 1 189 ? 8.725 9.159 5.364 1.00 92.12 189 ARG A CA 1
ATOM 1531 C C . ARG A 1 189 ? 9.751 9.541 4.300 1.00 92.12 189 ARG A C 1
ATOM 1533 O O . ARG A 1 189 ? 9.821 10.722 3.969 1.00 92.12 189 ARG A O 1
ATOM 1540 N N . CYS A 1 190 ? 10.434 8.572 3.684 1.00 92.81 190 CYS A N 1
ATOM 1541 C CA . CYS A 1 190 ? 11.335 8.841 2.556 1.00 92.81 190 CYS A CA 1
ATOM 1542 C C . CYS A 1 190 ? 10.619 9.555 1.399 1.00 92.81 190 CYS A C 1
ATOM 1544 O O . CYS A 1 190 ? 11.160 10.497 0.834 1.00 92.81 190 CYS A O 1
ATOM 1546 N N . ASP A 1 191 ? 9.376 9.180 1.067 1.00 90.31 191 ASP A N 1
ATOM 1547 C CA . ASP A 1 191 ? 8.631 9.865 -0.003 1.00 90.31 191 ASP A CA 1
ATOM 1548 C C . ASP A 1 191 ? 8.287 11.325 0.346 1.00 90.31 191 ASP A C 1
ATOM 1550 O O . ASP A 1 191 ? 8.139 12.158 -0.547 1.00 90.31 191 ASP A O 1
ATOM 1554 N N . THR A 1 192 ? 8.177 11.646 1.638 1.00 89.25 192 THR A N 1
ATOM 1555 C CA . THR A 1 192 ? 7.995 13.024 2.117 1.00 89.25 192 THR A CA 1
ATOM 1556 C C . THR A 1 192 ? 9.311 13.802 2.086 1.00 89.25 192 THR A C 1
ATOM 1558 O O . THR A 1 192 ? 9.326 14.945 1.636 1.00 89.25 192 THR A O 1
ATOM 1561 N N . LEU A 1 193 ? 10.412 13.186 2.530 1.00 89.62 193 LEU A N 1
ATOM 1562 C CA . LEU A 1 193 ? 11.747 13.795 2.551 1.00 89.62 193 LEU A CA 1
ATOM 1563 C C . LEU A 1 193 ? 12.272 14.059 1.140 1.00 89.62 193 LEU A C 1
ATOM 1565 O O . LEU A 1 193 ? 12.712 15.162 0.851 1.00 89.62 193 LEU A O 1
ATOM 1569 N N . ALA A 1 194 ? 12.089 13.119 0.215 1.00 88.25 194 ALA A N 1
ATOM 1570 C CA . ALA A 1 194 ? 12.510 13.260 -1.177 1.00 88.25 194 ALA A CA 1
ATOM 1571 C C . ALA A 1 194 ? 11.741 14.340 -1.971 1.00 88.25 194 ALA A C 1
ATOM 1573 O O . ALA A 1 194 ? 11.995 14.521 -3.159 1.00 88.25 194 ALA A O 1
ATOM 1574 N N . LYS A 1 195 ? 10.742 15.002 -1.367 1.00 85.88 195 LYS A N 1
ATOM 1575 C CA . LYS A 1 195 ? 10.094 16.210 -1.914 1.00 85.88 195 LYS A CA 1
ATOM 1576 C C . LYS A 1 195 ? 10.673 17.507 -1.345 1.00 85.88 195 LYS A C 1
ATOM 1578 O O . LYS A 1 195 ? 10.398 18.564 -1.895 1.00 85.88 195 LYS A O 1
ATOM 1583 N N . LYS A 1 196 ? 11.381 17.428 -0.216 1.00 84.25 196 LYS A N 1
ATOM 1584 C CA . LYS A 1 196 ? 11.920 18.569 0.535 1.00 84.25 196 LYS A CA 1
ATOM 1585 C C . LYS A 1 196 ? 13.439 18.691 0.409 1.00 84.25 196 LYS A C 1
ATOM 1587 O O . LYS A 1 196 ? 13.947 19.799 0.481 1.00 84.25 196 LYS A O 1
ATOM 1592 N N . CYS A 1 197 ? 14.136 17.571 0.250 1.00 79.06 197 CYS A N 1
ATOM 1593 C CA . CYS A 1 197 ? 15.592 17.480 0.200 1.00 79.06 197 CYS A CA 1
ATOM 1594 C C . CYS A 1 197 ? 16.058 17.147 -1.226 1.00 79.06 197 CYS A C 1
ATOM 1596 O O . CYS A 1 197 ? 15.374 16.407 -1.937 1.00 79.06 197 CYS A O 1
ATOM 1598 N N . GLU A 1 198 ? 17.229 17.653 -1.619 1.00 69.00 198 GLU A N 1
ATOM 1599 C CA . GLU A 1 198 ? 17.849 17.370 -2.926 1.00 69.00 198 GLU A CA 1
ATOM 1600 C C . GLU A 1 198 ? 18.339 15.914 -3.032 1.00 69.00 198 GLU A C 1
ATOM 1602 O O . GLU A 1 198 ? 18.199 15.290 -4.086 1.00 69.00 198 GLU A O 1
ATOM 1607 N N . ASN A 1 199 ? 18.785 15.317 -1.919 1.00 68.38 199 ASN A N 1
ATOM 1608 C CA . ASN A 1 199 ? 19.185 13.908 -1.848 1.00 68.38 199 ASN A CA 1
ATOM 1609 C C . ASN A 1 199 ? 17.953 12.991 -1.806 1.00 68.38 199 ASN A C 1
ATOM 1611 O O . ASN A 1 199 ? 17.476 12.559 -0.756 1.00 68.38 199 ASN A O 1
ATOM 1615 N N . ALA A 1 200 ? 17.387 12.707 -2.975 1.00 73.94 200 ALA A N 1
ATOM 1616 C CA . ALA A 1 200 ? 16.109 12.019 -3.114 1.00 73.94 200 ALA A CA 1
ATOM 1617 C C . ALA A 1 200 ? 16.199 10.485 -2.959 1.00 73.94 200 ALA A C 1
ATOM 1619 O O . ALA A 1 200 ? 15.853 9.738 -3.879 1.00 73.94 200 ALA A O 1
ATOM 1620 N N . VAL A 1 201 ? 16.573 9.990 -1.777 1.00 85.38 201 VAL A N 1
ATOM 1621 C CA . VAL A 1 201 ? 16.482 8.552 -1.469 1.00 85.38 201 VAL A CA 1
ATOM 1622 C C . VAL A 1 201 ? 15.025 8.169 -1.205 1.00 85.38 201 VAL A C 1
ATOM 1624 O O . VAL A 1 201 ? 14.351 8.719 -0.332 1.00 85.38 201 VAL A O 1
ATOM 1627 N N . ARG A 1 202 ? 14.510 7.203 -1.973 1.00 89.25 202 ARG A N 1
ATOM 1628 C CA . ARG A 1 202 ? 13.155 6.658 -1.809 1.00 89.25 202 ARG A CA 1
ATOM 1629 C C . ARG A 1 202 ? 13.222 5.151 -1.627 1.00 89.25 202 ARG A C 1
ATOM 1631 O O . ARG A 1 202 ? 13.213 4.433 -2.624 1.00 89.25 202 ARG A O 1
ATOM 1638 N N . ALA A 1 203 ? 13.213 4.698 -0.374 1.00 92.31 203 ALA A N 1
ATOM 1639 C CA . ALA A 1 203 ? 13.137 3.278 -0.045 1.00 92.31 203 ALA A CA 1
ATOM 1640 C C . ALA A 1 203 ? 11.874 2.638 -0.647 1.00 92.31 203 ALA A C 1
ATOM 1642 O O . ALA A 1 203 ? 10.761 3.178 -0.526 1.00 92.31 203 ALA A O 1
ATOM 1643 N N . ARG A 1 204 ? 12.058 1.492 -1.306 1.00 93.38 204 ARG A N 1
ATOM 1644 C CA . ARG A 1 204 ? 11.022 0.739 -2.025 1.00 93.38 204 ARG A CA 1
ATOM 1645 C C . ARG A 1 204 ? 11.007 -0.697 -1.534 1.00 93.38 204 ARG A C 1
ATOM 1647 O O . ARG A 1 204 ? 12.058 -1.245 -1.244 1.00 93.38 204 ARG A O 1
ATOM 1654 N N . LEU A 1 205 ? 9.817 -1.277 -1.507 1.00 94.12 205 LEU A N 1
ATOM 1655 C CA . LEU A 1 205 ? 9.603 -2.695 -1.253 1.00 94.12 205 LEU A CA 1
ATOM 1656 C C . LEU A 1 205 ? 8.647 -3.243 -2.301 1.00 94.12 205 LEU A C 1
ATOM 1658 O O . LEU A 1 205 ? 7.738 -2.538 -2.753 1.00 94.12 205 LEU A O 1
ATOM 1662 N N . ILE A 1 206 ? 8.853 -4.495 -2.681 1.00 93.00 206 ILE A N 1
ATOM 1663 C CA . ILE A 1 206 ? 7.963 -5.220 -3.578 1.00 93.00 206 ILE A CA 1
ATOM 1664 C C . ILE A 1 206 ? 7.546 -6.485 -2.847 1.00 93.00 206 ILE A C 1
ATOM 1666 O O . ILE A 1 206 ? 8.402 -7.204 -2.347 1.00 93.00 206 ILE A O 1
ATOM 1670 N N . ILE A 1 207 ? 6.244 -6.741 -2.785 1.00 93.38 207 ILE A N 1
ATOM 1671 C CA . ILE A 1 207 ? 5.708 -8.023 -2.328 1.00 93.38 207 ILE A CA 1
ATOM 1672 C C . ILE A 1 207 ? 5.149 -8.748 -3.546 1.00 93.38 207 ILE A C 1
ATOM 1674 O O . ILE A 1 207 ? 4.426 -8.128 -4.321 1.00 93.38 207 ILE A O 1
ATOM 1678 N N . CYS A 1 208 ? 5.486 -10.018 -3.737 1.00 92.88 208 CYS A N 1
ATOM 1679 C CA . CYS A 1 208 ? 4.943 -10.875 -4.788 1.00 92.88 208 CYS A CA 1
ATOM 1680 C C . CYS A 1 208 ? 4.450 -12.173 -4.159 1.00 92.88 208 CYS A C 1
ATOM 1682 O O . CYS A 1 208 ? 5.199 -12.779 -3.403 1.00 92.88 208 CYS A O 1
ATOM 1684 N N . ASN A 1 209 ? 3.218 -12.590 -4.462 1.00 89.44 209 ASN A N 1
ATOM 1685 C CA . ASN A 1 209 ? 2.620 -13.823 -3.923 1.00 89.44 209 ASN A CA 1
ATOM 1686 C C . ASN A 1 209 ? 2.727 -13.905 -2.384 1.00 89.44 209 ASN A C 1
ATOM 1688 O O . ASN A 1 209 ? 3.068 -14.930 -1.805 1.00 89.44 209 ASN A O 1
ATOM 1692 N N . GLY A 1 210 ? 2.545 -12.761 -1.720 1.00 88.00 210 GLY A N 1
ATOM 1693 C CA . GLY A 1 210 ? 2.652 -12.635 -0.268 1.00 88.00 210 GLY A CA 1
ATOM 1694 C C . GLY A 1 210 ? 4.062 -12.695 0.337 1.00 88.00 210 GLY A C 1
ATOM 1695 O O . GLY A 1 210 ? 4.174 -12.749 1.561 1.00 88.00 210 GLY A O 1
ATOM 1696 N N . GLU A 1 211 ? 5.125 -12.624 -0.467 1.00 91.56 211 GLU A N 1
ATOM 1697 C CA . GLU A 1 211 ? 6.524 -12.626 -0.009 1.00 91.56 211 GLU A CA 1
ATOM 1698 C C . GLU A 1 211 ? 7.272 -11.357 -0.424 1.00 91.56 211 GLU A C 1
ATOM 1700 O O . GLU A 1 211 ? 7.000 -10.780 -1.479 1.00 91.56 211 GLU A O 1
ATOM 1705 N N . ILE A 1 212 ? 8.223 -10.901 0.398 1.00 92.94 212 ILE A N 1
ATOM 1706 C CA . ILE A 1 212 ? 9.071 -9.755 0.050 1.00 92.94 212 ILE A CA 1
ATOM 1707 C C . ILE A 1 212 ? 10.070 -10.186 -1.025 1.00 92.94 212 ILE A C 1
ATOM 1709 O O . ILE A 1 212 ? 10.860 -11.105 -0.839 1.00 92.94 212 ILE A O 1
ATOM 1713 N N . MET A 1 213 ? 10.056 -9.479 -2.150 1.00 91.81 213 MET A N 1
ATOM 1714 C CA . MET A 1 213 ? 10.980 -9.686 -3.255 1.00 91.81 213 MET A CA 1
ATOM 1715 C C . MET A 1 213 ? 12.177 -8.743 -3.131 1.00 91.81 213 MET A C 1
ATOM 1717 O O . MET A 1 213 ? 12.025 -7.523 -3.244 1.00 91.81 213 MET A O 1
ATOM 1721 N N . GLY A 1 214 ? 13.374 -9.315 -3.003 1.00 87.19 214 GLY A N 1
ATOM 1722 C CA . GLY A 1 214 ? 14.635 -8.574 -2.996 1.00 87.19 214 GLY A CA 1
ATOM 1723 C C . GLY A 1 214 ? 15.093 -8.193 -1.592 1.00 87.19 214 GLY A C 1
ATOM 1724 O O . GLY A 1 214 ? 15.108 -9.031 -0.699 1.00 87.19 214 GLY A O 1
ATOM 1725 N N . ASP A 1 215 ? 15.522 -6.942 -1.426 1.00 86.25 215 ASP A N 1
ATOM 1726 C CA . ASP A 1 215 ? 16.046 -6.443 -0.155 1.00 86.25 215 ASP A CA 1
ATOM 1727 C C . ASP A 1 215 ? 14.913 -6.193 0.852 1.00 86.25 215 ASP A C 1
ATOM 1729 O O . ASP A 1 215 ? 14.060 -5.324 0.651 1.00 86.25 215 ASP A O 1
ATOM 1733 N N . GLU A 1 216 ? 14.919 -6.962 1.940 1.00 85.69 216 GLU A N 1
ATOM 1734 C CA . GLU A 1 216 ? 13.983 -6.834 3.060 1.00 85.69 216 GLU A CA 1
ATOM 1735 C C . GLU A 1 216 ? 14.182 -5.519 3.833 1.00 85.69 216 GLU A C 1
ATOM 1737 O O . GLU A 1 216 ? 13.230 -4.959 4.388 1.00 85.69 216 GLU A O 1
ATOM 1742 N N . PHE A 1 217 ? 15.400 -4.969 3.803 1.00 89.50 217 PHE A N 1
ATOM 1743 C CA . PHE A 1 217 ? 15.799 -3.782 4.553 1.00 89.50 217 PHE A CA 1
ATOM 1744 C C . PHE A 1 217 ? 16.358 -2.694 3.626 1.00 89.50 217 PHE A C 1
ATOM 1746 O O . PHE A 1 217 ? 17.515 -2.293 3.768 1.00 89.50 217 PHE A O 1
ATOM 1753 N N . PRO A 1 218 ? 15.528 -2.153 2.711 1.00 91.25 218 PRO A N 1
ATOM 1754 C CA . PRO A 1 218 ? 15.976 -1.208 1.698 1.00 91.25 218 PRO A CA 1
ATOM 1755 C C . PRO A 1 218 ? 16.619 0.022 2.329 1.00 91.25 218 PRO A C 1
ATOM 1757 O O . PRO A 1 218 ? 16.139 0.527 3.342 1.00 91.25 218 PRO A O 1
ATOM 1760 N N . THR A 1 219 ? 17.644 0.573 1.681 1.00 91.12 219 THR A N 1
ATOM 1761 C CA . THR A 1 219 ? 18.307 1.800 2.138 1.00 91.12 219 THR A CA 1
ATOM 1762 C C . THR A 1 219 ? 17.322 2.969 2.231 1.00 91.12 219 THR A C 1
ATOM 1764 O O . THR A 1 219 ? 16.613 3.304 1.273 1.00 91.12 219 THR A O 1
ATOM 1767 N N . HIS A 1 220 ? 17.283 3.614 3.398 1.00 91.94 220 HIS A N 1
ATOM 1768 C CA . HIS A 1 220 ? 16.468 4.802 3.655 1.00 91.94 220 HIS A CA 1
ATOM 1769 C C . HIS A 1 220 ? 17.313 6.073 3.605 1.00 91.94 220 HIS A C 1
ATOM 1771 O O . HIS A 1 220 ? 18.532 6.035 3.724 1.00 91.94 220 HIS A O 1
ATOM 1777 N N . HIS A 1 221 ? 16.642 7.215 3.456 1.00 90.69 221 HIS A N 1
ATOM 1778 C CA . HIS A 1 221 ? 17.266 8.516 3.688 1.00 90.69 221 HIS A CA 1
ATOM 1779 C C . HIS A 1 221 ? 17.748 8.621 5.146 1.00 90.69 221 HIS A C 1
ATOM 1781 O O . HIS A 1 221 ? 17.058 8.138 6.041 1.00 90.69 221 HIS A O 1
ATOM 1787 N N . GLU A 1 222 ? 18.858 9.313 5.402 1.00 89.19 222 GLU A N 1
ATOM 1788 C CA . GLU A 1 222 ? 19.474 9.427 6.739 1.00 89.19 222 GLU A CA 1
ATOM 1789 C C . GLU A 1 222 ? 18.505 9.984 7.797 1.00 89.19 222 GLU A C 1
ATOM 1791 O O . GLU A 1 222 ? 18.380 9.454 8.892 1.00 89.19 222 GLU A O 1
ATOM 1796 N N . GLN A 1 223 ? 17.724 11.004 7.432 1.00 90.38 223 GLN A N 1
ATOM 1797 C CA . GLN A 1 223 ? 16.678 11.595 8.287 1.00 90.38 223 GLN A CA 1
ATOM 1798 C C . GLN A 1 223 ? 15.370 10.776 8.359 1.00 90.38 223 GLN A C 1
ATOM 1800 O O . GLN A 1 223 ? 14.347 11.248 8.869 1.00 90.38 223 GLN A O 1
ATOM 1805 N N . CYS A 1 224 ? 15.326 9.583 7.765 1.00 91.94 224 CYS A N 1
ATOM 1806 C CA . CYS A 1 224 ? 14.155 8.720 7.830 1.00 91.94 224 CYS A CA 1
ATOM 1807 C C . CYS A 1 224 ? 14.166 7.930 9.138 1.00 91.94 224 CYS A C 1
ATOM 1809 O O . CYS A 1 224 ? 14.640 6.794 9.197 1.00 91.94 224 CYS A O 1
ATOM 1811 N N . GLU A 1 225 ? 13.567 8.513 10.165 1.00 91.94 225 GLU A N 1
ATOM 1812 C CA . GLU A 1 225 ? 13.415 7.863 11.463 1.00 91.94 225 GLU A CA 1
ATOM 1813 C C . GLU A 1 225 ? 12.293 6.805 11.448 1.00 91.94 225 GLU A C 1
ATOM 1815 O O . GLU A 1 225 ? 11.252 7.003 10.799 1.00 91.94 225 GLU A O 1
ATOM 1820 N N . PRO A 1 226 ? 12.499 5.661 12.122 1.00 92.69 226 PRO A N 1
ATOM 1821 C CA . PRO A 1 226 ? 11.457 4.670 12.336 1.00 92.69 226 PRO A CA 1
ATOM 1822 C C . PRO A 1 226 ? 10.446 5.145 13.389 1.00 92.69 226 PRO A C 1
ATOM 1824 O O . PRO A 1 226 ? 10.676 6.092 14.134 1.00 92.69 226 PRO A O 1
ATOM 1827 N N . TRP A 1 227 ? 9.306 4.468 13.429 1.00 92.62 227 TRP A N 1
ATOM 1828 C CA . TRP A 1 227 ? 8.211 4.712 14.355 1.00 92.62 227 TRP A CA 1
ATOM 1829 C C . TRP A 1 227 ? 8.305 3.779 15.558 1.00 92.62 227 TRP A C 1
ATOM 1831 O O . TRP A 1 227 ? 8.706 2.618 15.420 1.00 92.62 227 TRP A O 1
ATOM 1841 N N . THR A 1 228 ? 7.863 4.271 16.714 1.00 91.19 228 THR A N 1
ATOM 1842 C CA . THR A 1 228 ? 7.630 3.418 17.885 1.00 91.19 228 THR A CA 1
ATOM 1843 C C . THR A 1 228 ? 6.285 2.698 17.773 1.00 91.19 228 THR A C 1
ATOM 1845 O O . THR A 1 228 ? 5.394 3.105 17.014 1.00 91.19 228 THR A O 1
ATOM 1848 N N . ASP A 1 229 ? 6.123 1.615 18.527 1.00 89.12 229 ASP A N 1
ATOM 1849 C CA . ASP A 1 229 ? 4.893 0.821 18.520 1.00 89.12 229 ASP A CA 1
ATOM 1850 C C . ASP A 1 229 ? 3.703 1.624 19.055 1.00 89.12 229 ASP A C 1
ATOM 1852 O O . ASP A 1 229 ? 2.603 1.559 18.502 1.00 89.12 229 ASP A O 1
ATOM 1856 N N . GLU A 1 230 ? 3.953 2.468 20.048 1.00 90.75 230 GLU A N 1
ATOM 1857 C CA . GLU A 1 230 ? 2.983 3.347 20.692 1.00 90.75 230 GLU A CA 1
ATOM 1858 C C . GLU A 1 230 ? 2.478 4.422 19.721 1.00 90.75 230 GLU A C 1
ATOM 1860 O O . GLU A 1 230 ? 1.274 4.664 19.615 1.00 90.75 230 GLU A O 1
ATOM 1865 N N . GLN A 1 231 ? 3.382 5.033 18.944 1.00 92.19 231 GLN A N 1
ATOM 1866 C CA . GLN A 1 231 ? 3.012 6.010 17.915 1.00 92.19 231 GLN A CA 1
ATOM 1867 C C . GLN A 1 231 ? 2.151 5.380 16.819 1.00 92.19 231 GLN A C 1
ATOM 1869 O O . GLN A 1 231 ? 1.186 5.989 16.343 1.00 92.19 231 GLN A O 1
ATOM 1874 N N . LEU A 1 232 ? 2.494 4.160 16.402 1.00 92.31 232 LEU A N 1
ATOM 1875 C CA . LEU A 1 232 ? 1.720 3.423 15.410 1.00 92.31 232 LEU A CA 1
ATOM 1876 C C . LEU A 1 232 ? 0.343 3.047 15.948 1.00 92.31 232 LEU A C 1
ATOM 1878 O O . LEU A 1 232 ? -0.637 3.176 15.215 1.00 92.31 232 LEU A O 1
ATOM 1882 N N . LEU A 1 233 ? 0.260 2.631 17.210 1.00 92.38 233 LEU A N 1
ATOM 1883 C CA . LEU A 1 233 ? -0.994 2.282 17.862 1.00 92.38 233 LEU A CA 1
ATOM 1884 C C . LEU A 1 233 ? -1.942 3.480 17.933 1.00 92.38 233 LEU A C 1
ATOM 1886 O O . LEU A 1 233 ? -3.058 3.400 17.421 1.00 92.38 233 LEU A O 1
ATOM 1890 N N . VAL A 1 234 ? -1.478 4.606 18.482 1.00 94.19 234 VAL A N 1
ATOM 1891 C CA . VAL A 1 234 ? -2.248 5.857 18.566 1.00 94.19 234 VAL A CA 1
ATOM 1892 C C . VAL A 1 234 ? -2.753 6.282 17.185 1.00 94.19 234 VAL A C 1
ATOM 1894 O O . VAL A 1 234 ? -3.932 6.595 17.007 1.00 94.19 234 VAL A O 1
ATOM 1897 N N . GLN A 1 235 ? -1.884 6.216 16.174 1.00 94.69 235 GLN A N 1
ATOM 1898 C CA . GLN A 1 235 ? -2.254 6.532 14.798 1.00 94.69 235 GLN A CA 1
ATOM 1899 C C . GLN A 1 235 ? -3.326 5.581 14.239 1.00 94.69 235 GLN A C 1
ATOM 1901 O O . GLN A 1 235 ? -4.215 6.024 13.510 1.00 94.69 235 GLN A O 1
ATOM 1906 N N . GLN A 1 236 ? -3.238 4.277 14.517 1.00 95.06 236 GLN A N 1
ATOM 1907 C CA . GLN A 1 236 ? -4.219 3.306 14.028 1.00 95.06 236 GLN A CA 1
ATOM 1908 C C . GLN A 1 236 ? -5.558 3.414 14.758 1.00 95.06 236 GLN A C 1
ATOM 1910 O O . GLN A 1 236 ? -6.592 3.285 14.104 1.00 95.06 236 GLN A O 1
ATOM 1915 N N . ILE A 1 237 ? -5.560 3.732 16.055 1.00 95.25 237 ILE A N 1
ATOM 1916 C CA . ILE A 1 237 ? -6.788 4.012 16.806 1.00 95.25 237 ILE A CA 1
ATOM 1917 C C . ILE A 1 237 ? -7.518 5.204 16.179 1.00 95.25 237 ILE A C 1
ATOM 1919 O O . ILE A 1 237 ? -8.666 5.047 15.769 1.00 95.25 237 ILE A O 1
ATOM 1923 N N . ASP A 1 238 ? -6.837 6.334 15.967 1.00 95.19 238 ASP A N 1
ATOM 1924 C CA . ASP A 1 238 ? -7.437 7.509 15.316 1.00 95.19 238 ASP A CA 1
ATOM 1925 C C . ASP A 1 238 ? -7.986 7.186 13.914 1.00 95.19 238 ASP A C 1
ATOM 1927 O O . ASP A 1 238 ? -9.120 7.532 13.581 1.00 95.19 238 ASP A O 1
ATOM 1931 N N . ARG A 1 239 ? -7.223 6.462 13.084 1.00 95.88 239 ARG A N 1
ATOM 1932 C CA . ARG A 1 239 ? -7.695 6.053 11.749 1.00 95.88 239 ARG A CA 1
ATOM 1933 C C . ARG A 1 239 ? -8.910 5.131 11.818 1.00 95.88 239 ARG A C 1
ATOM 1935 O O . ARG A 1 239 ? -9.816 5.284 11.005 1.00 95.88 239 ARG A O 1
ATOM 1942 N N . SER A 1 240 ? -8.942 4.193 12.761 1.00 96.06 240 SER A N 1
ATOM 1943 C CA . SER A 1 240 ? -10.083 3.289 12.937 1.00 96.06 240 SER A CA 1
ATOM 1944 C C . SER A 1 240 ? -11.342 4.034 13.394 1.00 96.06 240 SER A C 1
ATOM 1946 O O . SER A 1 240 ? -12.401 3.806 12.821 1.00 96.06 240 SER A O 1
ATOM 1948 N N . SER A 1 241 ? -11.223 5.006 14.305 1.00 96.00 241 SER A N 1
ATOM 1949 C CA . SER A 1 241 ? -12.335 5.873 14.725 1.00 96.00 241 SER A CA 1
ATOM 1950 C C . SER A 1 241 ? -12.875 6.717 13.578 1.00 96.00 241 SER A C 1
ATOM 1952 O O . SER A 1 241 ? -14.073 6.845 13.374 1.00 96.00 241 SER A O 1
ATOM 1954 N N . ARG A 1 242 ? -11.998 7.273 12.746 1.00 95.19 242 ARG A N 1
ATOM 1955 C CA . ARG A 1 242 ? -12.449 7.994 11.550 1.00 95.19 242 ARG A CA 1
ATOM 1956 C C . ARG A 1 242 ? -13.127 7.077 10.543 1.00 95.19 242 ARG A C 1
ATOM 1958 O O . ARG A 1 242 ? -13.988 7.525 9.790 1.00 95.19 242 ARG A O 1
ATOM 1965 N N . LYS A 1 243 ? -12.706 5.812 10.487 1.00 95.31 243 LYS A N 1
ATOM 1966 C CA . LYS A 1 243 ? -13.301 4.814 9.603 1.00 95.31 243 LYS A CA 1
ATOM 1967 C C . LYS A 1 243 ? -14.719 4.454 10.052 1.00 95.31 243 LYS A C 1
ATOM 1969 O O . LYS A 1 243 ? -15.578 4.387 9.187 1.00 95.31 243 LYS A O 1
ATOM 1974 N N . THR A 1 244 ? -14.993 4.336 11.352 1.00 95.69 244 THR A N 1
ATOM 1975 C CA . THR A 1 244 ? -16.368 4.106 11.838 1.00 95.69 244 THR A CA 1
ATOM 1976 C C . THR A 1 244 ? -17.299 5.272 11.497 1.00 95.69 244 THR A C 1
ATOM 1978 O O . THR A 1 244 ? -18.434 5.035 11.093 1.00 95.69 244 THR A O 1
ATOM 1981 N N . VAL A 1 245 ? -16.804 6.517 11.536 1.00 95.50 245 VAL A N 1
ATOM 1982 C CA . VAL A 1 245 ? -17.544 7.686 11.015 1.00 95.50 245 VAL A CA 1
ATOM 1983 C C . VAL A 1 245 ? -17.773 7.573 9.507 1.00 95.50 245 VAL A C 1
ATOM 1985 O O . VAL A 1 245 ? -18.882 7.802 9.040 1.00 95.50 245 VAL A O 1
ATOM 1988 N N . LYS A 1 246 ? -16.744 7.185 8.736 1.00 93.38 246 LYS A N 1
ATOM 1989 C CA . LYS A 1 246 ? -16.858 6.963 7.280 1.00 93.38 246 LYS A CA 1
ATOM 1990 C C . LYS A 1 246 ? -17.884 5.872 6.932 1.00 93.38 246 LYS A C 1
ATOM 1992 O O . LYS A 1 246 ? -18.491 5.917 5.872 1.00 93.38 246 LYS A O 1
ATOM 1997 N N . GLU A 1 247 ? -18.048 4.881 7.798 1.00 91.94 247 GLU A N 1
ATOM 1998 C CA . GLU A 1 247 ? -19.007 3.783 7.635 1.00 91.94 247 GLU A CA 1
ATOM 1999 C C . GLU A 1 247 ? -20.399 4.124 8.196 1.00 91.94 247 GLU A C 1
ATOM 2001 O O . GLU A 1 247 ? -21.302 3.297 8.123 1.00 91.94 247 GLU A O 1
ATOM 2006 N N . GLY A 1 248 ? -20.587 5.332 8.745 1.00 92.50 248 GLY A N 1
ATOM 2007 C CA . GLY A 1 248 ? -21.858 5.786 9.313 1.00 92.50 248 GLY A CA 1
ATOM 2008 C C . GLY A 1 248 ? -22.239 5.102 10.629 1.00 92.50 248 GLY A C 1
ATOM 2009 O O . GLY A 1 248 ? -23.389 5.189 11.045 1.00 92.50 248 GLY A O 1
ATOM 2010 N N . LEU A 1 249 ? -21.295 4.416 11.281 1.00 93.44 249 LEU A N 1
ATOM 2011 C CA . LEU A 1 249 ? -21.550 3.648 12.503 1.00 93.44 249 LEU A CA 1
ATOM 2012 C C . LEU A 1 249 ? -21.621 4.528 13.755 1.00 93.44 249 LEU A C 1
ATOM 2014 O O . LEU A 1 249 ? -22.326 4.181 14.695 1.00 93.44 249 LEU A O 1
ATOM 2018 N N . LEU A 1 250 ? -20.867 5.630 13.781 1.00 94.12 250 LEU A N 1
ATOM 2019 C CA . LEU A 1 250 ? -20.775 6.555 14.914 1.00 94.12 250 LEU A CA 1
ATOM 2020 C C . LEU A 1 250 ? -20.733 8.004 14.430 1.00 94.12 250 LEU A C 1
ATOM 2022 O O . LEU A 1 250 ? -20.207 8.290 13.348 1.00 94.12 250 LEU A O 1
ATOM 2026 N N . GLN A 1 251 ? -21.213 8.928 15.264 1.00 94.31 251 GLN A N 1
ATOM 2027 C CA . GLN A 1 251 ? -21.054 10.357 15.004 1.00 94.31 251 GLN A CA 1
ATOM 2028 C C . GLN A 1 251 ? -19.604 10.822 15.237 1.00 94.31 251 GLN A C 1
ATOM 2030 O O . GLN A 1 251 ? -18.860 10.197 15.998 1.00 94.31 251 GLN A O 1
ATOM 2035 N N . PRO A 1 252 ? -19.169 11.941 14.616 1.00 95.38 252 PRO A N 1
ATOM 2036 C CA . PRO A 1 252 ? -17.806 12.464 14.731 1.00 95.38 252 PRO A CA 1
ATOM 2037 C C . PRO A 1 252 ? -17.241 12.532 16.155 1.00 95.38 252 PRO A C 1
ATOM 2039 O O . PRO A 1 252 ? -16.109 12.105 16.383 1.00 95.38 252 PRO A O 1
ATOM 2042 N N . PHE A 1 253 ? -18.008 13.078 17.099 1.00 94.62 253 PHE A N 1
ATOM 2043 C CA . PHE A 1 253 ? -17.553 13.254 18.477 1.00 94.62 253 PHE A CA 1
ATOM 2044 C C . PHE A 1 253 ? -17.594 11.945 19.276 1.00 94.62 253 PHE A C 1
ATOM 2046 O O . PHE A 1 253 ? -16.651 11.646 20.005 1.00 94.62 253 PHE A O 1
ATOM 2053 N N . GLU A 1 254 ? -18.620 11.119 19.071 1.00 95.44 254 GLU A N 1
ATOM 2054 C CA . GLU A 1 254 ? -18.732 9.794 19.693 1.00 95.44 254 GLU A CA 1
ATOM 2055 C C . GLU A 1 254 ? -17.560 8.889 19.295 1.00 95.44 254 GLU A C 1
ATOM 2057 O O . GLU A 1 254 ? -16.933 8.263 20.144 1.00 95.44 254 GLU A O 1
ATOM 2062 N N . ALA A 1 255 ? -17.187 8.877 18.011 1.00 95.56 255 ALA A N 1
ATOM 2063 C CA . ALA A 1 255 ? -16.045 8.106 17.524 1.00 95.56 255 ALA A CA 1
ATOM 2064 C C . ALA A 1 255 ? -14.706 8.578 18.119 1.00 95.56 255 ALA A C 1
ATOM 2066 O O . ALA A 1 255 ? -13.783 7.777 18.295 1.00 95.56 255 ALA A O 1
ATOM 2067 N N . TYR A 1 256 ? -14.586 9.876 18.419 1.00 95.62 256 TYR A N 1
ATOM 2068 C CA . TYR A 1 256 ? -13.438 10.435 19.130 1.00 95.62 256 TYR A CA 1
ATOM 2069 C C . TYR A 1 256 ? -13.414 9.997 20.600 1.00 95.62 256 TYR A C 1
ATOM 2071 O O . TYR A 1 256 ? -12.367 9.577 21.089 1.00 95.62 256 TYR A O 1
ATOM 2079 N N . GLN A 1 257 ? -14.555 10.040 21.293 1.00 95.94 257 GLN A N 1
ATOM 2080 C CA . GLN A 1 257 ? -14.661 9.564 22.675 1.00 95.94 257 GLN A CA 1
ATOM 2081 C C . GLN A 1 257 ? -14.352 8.066 22.781 1.00 95.94 257 GLN A C 1
ATOM 2083 O O . GLN A 1 257 ? -13.547 7.674 23.621 1.00 95.94 257 GLN A O 1
ATOM 2088 N N . ASP A 1 258 ? -14.886 7.249 21.871 1.00 95.00 258 ASP A N 1
ATOM 2089 C CA . ASP A 1 258 ? -14.554 5.824 21.767 1.00 95.00 258 ASP A CA 1
ATOM 2090 C C . ASP A 1 258 ? -13.044 5.597 21.558 1.00 95.00 258 ASP A C 1
ATOM 2092 O O . ASP A 1 258 ? -12.448 4.700 22.159 1.00 95.00 258 ASP A O 1
ATOM 2096 N N . ALA A 1 259 ? -12.387 6.451 20.761 1.00 94.44 259 ALA A N 1
ATOM 2097 C CA . ALA A 1 259 ? -10.935 6.414 20.580 1.00 94.44 259 ALA A CA 1
ATOM 2098 C C . ALA A 1 259 ? -10.192 6.603 21.912 1.00 94.44 259 ALA A C 1
ATOM 2100 O O . ALA A 1 259 ? -9.260 5.854 22.214 1.00 94.44 259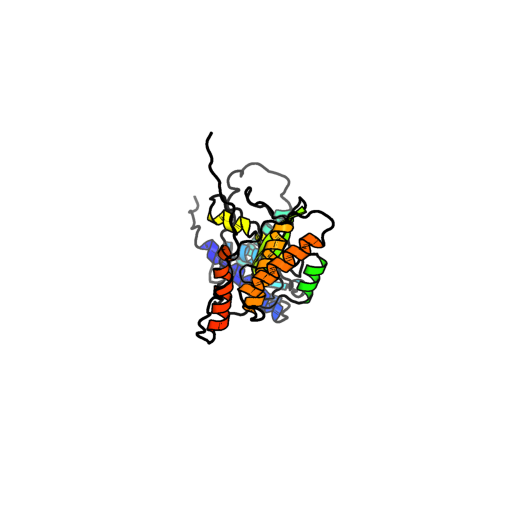 ALA A O 1
ATOM 2101 N N . LEU A 1 260 ? -10.612 7.593 22.708 1.00 93.94 260 LEU A N 1
ATOM 2102 C CA . LEU A 1 260 ? -10.028 7.879 24.018 1.00 93.94 260 LEU A CA 1
ATOM 2103 C C . LEU A 1 260 ? -10.250 6.721 24.989 1.00 93.94 260 LEU A C 1
ATOM 2105 O O . LEU A 1 260 ? -9.298 6.292 25.636 1.00 93.94 260 LEU A O 1
ATOM 2109 N N . THR A 1 261 ? -11.462 6.162 25.038 1.00 93.81 261 THR A N 1
ATOM 2110 C CA . THR A 1 261 ? -11.762 4.988 25.866 1.00 93.81 261 THR A CA 1
ATOM 2111 C C . THR A 1 261 ? -10.857 3.815 25.504 1.00 93.81 261 THR A C 1
ATOM 2113 O O . THR A 1 261 ? -10.258 3.213 26.395 1.00 93.81 261 THR A O 1
ATOM 2116 N N . ARG A 1 262 ? -10.670 3.528 24.208 1.00 92.56 262 ARG A N 1
ATOM 2117 C CA . ARG A 1 262 ? -9.762 2.463 23.752 1.00 92.56 262 ARG A CA 1
ATOM 2118 C C . ARG A 1 262 ? -8.311 2.713 24.148 1.00 92.56 262 ARG A C 1
ATOM 2120 O O . ARG A 1 262 ? -7.631 1.773 24.550 1.00 92.56 262 ARG A O 1
ATOM 2127 N N . ILE A 1 263 ? -7.839 3.956 24.080 1.00 91.12 263 ILE A N 1
ATOM 2128 C CA . ILE A 1 263 ? -6.489 4.325 24.532 1.00 91.12 263 ILE A CA 1
ATOM 2129 C C . ILE A 1 263 ? -6.344 4.106 26.035 1.00 91.12 263 ILE A C 1
ATOM 2131 O O . ILE A 1 263 ? -5.393 3.453 26.461 1.00 91.12 263 ILE A O 1
ATOM 2135 N N . SER A 1 264 ? -7.302 4.576 26.834 1.00 89.56 264 SER A N 1
ATOM 2136 C CA . SER A 1 264 ? -7.309 4.354 28.281 1.00 89.56 264 SER A CA 1
ATOM 2137 C C . SER A 1 264 ? -7.331 2.866 28.631 1.00 89.56 264 SER A C 1
ATOM 2139 O O . SER A 1 264 ? -6.599 2.442 29.520 1.00 89.56 264 SER A O 1
ATOM 2141 N N . SER A 1 265 ? -8.109 2.051 27.910 1.00 89.25 265 SER A N 1
ATOM 2142 C CA . SER A 1 265 ? -8.132 0.597 28.109 1.00 89.25 265 SER A CA 1
ATOM 2143 C C . SER A 1 265 ? -6.798 -0.072 27.775 1.00 89.25 265 SER A C 1
ATOM 2145 O O . SER A 1 265 ? -6.394 -0.985 28.487 1.00 89.25 265 SER A O 1
ATOM 2147 N N . VAL A 1 266 ? -6.095 0.367 26.724 1.00 87.38 266 VAL A N 1
ATOM 2148 C CA . VAL A 1 266 ? -4.747 -0.143 26.411 1.00 87.38 266 VAL A CA 1
ATOM 2149 C C . VAL A 1 266 ? -3.783 0.155 27.555 1.00 87.38 266 VAL A C 1
ATOM 2151 O O . VAL A 1 266 ? -3.086 -0.748 28.004 1.00 87.38 266 VAL A O 1
ATOM 2154 N N . VAL A 1 267 ? -3.770 1.397 28.048 1.00 86.44 267 VAL A N 1
ATOM 2155 C CA . VAL A 1 267 ? -2.881 1.809 29.146 1.00 86.44 267 VAL A CA 1
ATOM 2156 C C . VAL A 1 267 ? -3.200 1.050 30.436 1.00 86.44 267 VAL A C 1
ATOM 2158 O O . VAL A 1 267 ? -2.286 0.662 31.152 1.00 86.44 267 VAL A O 1
ATOM 2161 N N . ALA A 1 268 ? -4.481 0.808 30.726 1.00 84.25 268 ALA A N 1
ATOM 2162 C CA . ALA A 1 268 ? -4.905 0.098 31.932 1.00 84.25 268 ALA A CA 1
ATOM 2163 C C . ALA A 1 268 ? -4.591 -1.408 31.902 1.00 84.25 268 ALA A C 1
ATOM 2165 O O . ALA A 1 268 ? -4.348 -2.003 32.950 1.00 84.25 268 ALA A O 1
ATOM 2166 N N . ASN A 1 269 ? -4.629 -2.032 30.721 1.00 81.81 269 ASN A N 1
ATOM 2167 C CA . ASN A 1 269 ? -4.419 -3.472 30.574 1.00 81.81 269 ASN A CA 1
ATOM 2168 C C . ASN A 1 269 ? -2.943 -3.868 30.476 1.00 81.81 269 ASN A C 1
ATOM 2170 O O . ASN A 1 269 ? -2.625 -5.044 30.667 1.00 81.81 269 ASN A O 1
ATOM 2174 N N . ASP A 1 270 ? -2.041 -2.935 30.163 1.00 74.75 270 ASP A N 1
ATOM 2175 C CA . ASP A 1 270 ? -0.625 -3.265 30.090 1.00 74.75 270 ASP A CA 1
ATOM 2176 C C . ASP A 1 270 ? 0.015 -3.260 31.483 1.00 74.75 270 ASP A C 1
ATOM 2178 O O . ASP A 1 270 ? -0.056 -2.295 32.240 1.00 74.75 270 ASP A O 1
ATOM 2182 N N . SER A 1 271 ? 0.640 -4.384 31.840 1.00 61.78 271 SER A N 1
ATOM 2183 C CA . SER A 1 271 ? 1.337 -4.544 33.122 1.00 61.78 271 SER A CA 1
ATOM 2184 C C . SER A 1 271 ? 2.641 -3.744 33.176 1.00 61.78 271 SER A C 1
ATOM 2186 O O . SER A 1 271 ? 3.212 -3.561 34.252 1.00 61.78 271 SER A O 1
ATOM 2188 N N . LYS A 1 272 ? 3.141 -3.293 32.020 1.00 66.31 272 LYS A N 1
ATOM 2189 C CA . LYS A 1 272 ? 4.215 -2.307 31.923 1.00 66.31 272 LYS A CA 1
ATOM 2190 C C . LYS A 1 272 ? 3.582 -0.933 31.762 1.00 66.31 272 LYS A C 1
ATOM 2192 O O . LYS A 1 272 ? 2.658 -0.772 30.978 1.00 66.31 272 LYS A O 1
ATOM 2197 N N . THR A 1 273 ? 4.117 0.067 32.457 1.00 66.88 273 THR A N 1
ATOM 2198 C CA . THR A 1 273 ? 3.740 1.474 32.276 1.00 66.88 273 THR A CA 1
ATOM 2199 C C . THR A 1 273 ? 4.076 1.908 30.845 1.00 66.88 273 THR A C 1
ATOM 2201 O O . THR A 1 273 ? 5.176 2.387 30.578 1.00 66.88 273 THR A O 1
ATOM 2204 N N . ILE A 1 274 ? 3.170 1.672 29.894 1.00 72.81 274 ILE A N 1
ATOM 2205 C CA . ILE A 1 274 ? 3.324 2.146 28.522 1.00 72.81 274 ILE A CA 1
ATOM 2206 C C . ILE A 1 274 ? 3.024 3.640 28.516 1.00 72.81 274 ILE A C 1
ATOM 2208 O O . ILE A 1 274 ? 1.886 4.066 28.715 1.00 72.81 274 ILE A O 1
ATOM 2212 N N . GLU A 1 275 ? 4.045 4.439 28.229 1.00 78.50 275 GLU A N 1
ATOM 2213 C CA . GLU A 1 275 ? 3.872 5.853 27.922 1.00 78.50 275 GLU A CA 1
ATOM 2214 C C . GLU A 1 275 ? 3.441 6.002 26.459 1.00 78.50 275 GLU A C 1
ATOM 2216 O O . GLU A 1 275 ? 4.252 5.970 25.531 1.00 78.50 275 GLU A O 1
ATOM 2221 N N . LEU A 1 276 ? 2.132 6.141 26.234 1.00 81.56 276 LEU A N 1
ATOM 2222 C CA . LEU A 1 276 ? 1.610 6.439 24.904 1.00 81.56 276 LEU A CA 1
ATOM 2223 C C . LEU A 1 276 ? 1.819 7.924 24.561 1.00 81.56 276 LEU A C 1
ATOM 2225 O O . LEU A 1 276 ? 1.601 8.793 25.410 1.00 81.56 276 LEU A O 1
ATOM 2229 N N . PRO A 1 277 ? 2.148 8.252 23.299 1.00 85.25 277 PRO A N 1
ATOM 2230 C CA . PRO A 1 277 ? 2.070 9.620 22.811 1.00 85.25 277 PRO A CA 1
ATOM 2231 C C . PRO A 1 277 ? 0.685 10.213 23.074 1.00 85.25 277 PRO A C 1
ATOM 2233 O O . PRO A 1 277 ? -0.332 9.536 22.897 1.00 85.25 277 PRO A O 1
ATOM 2236 N N . LYS A 1 278 ? 0.641 11.498 23.443 1.00 87.06 278 LYS A N 1
ATOM 2237 C CA . LYS A 1 278 ? -0.618 12.206 23.687 1.00 87.06 278 LYS A CA 1
ATOM 2238 C C . LYS A 1 278 ? -1.520 12.106 22.452 1.00 87.06 278 LYS A C 1
ATOM 2240 O O . LYS A 1 278 ? -1.125 12.503 21.352 1.00 87.06 278 LYS A O 1
ATOM 2245 N N . PHE A 1 279 ? -2.734 11.591 22.643 1.00 89.25 279 PHE A N 1
ATOM 2246 C CA . PHE A 1 279 ? -3.747 11.608 21.594 1.00 89.25 279 PHE A CA 1
ATOM 2247 C C . PHE A 1 279 ? -4.118 13.062 21.264 1.00 89.25 279 PHE A C 1
ATOM 2249 O O . PHE A 1 279 ? -4.227 13.873 22.189 1.00 89.25 279 PHE A O 1
ATOM 2256 N N . PRO A 1 280 ? -4.299 13.427 19.983 1.00 89.38 280 PRO A N 1
ATOM 2257 C CA . PRO A 1 280 ? -4.619 14.802 19.626 1.00 89.38 280 PRO A CA 1
ATOM 2258 C C . PRO A 1 280 ? -5.939 15.245 20.254 1.00 89.38 280 PRO A C 1
ATOM 2260 O O . PRO A 1 280 ? -6.906 14.487 20.282 1.00 89.38 280 PRO A O 1
ATOM 2263 N N . GLU A 1 281 ? -5.994 16.490 20.714 1.00 92.44 281 GLU A N 1
ATOM 2264 C CA . GLU A 1 281 ? -7.214 17.044 21.300 1.00 92.44 281 GLU A CA 1
ATOM 2265 C C . GLU A 1 281 ? -8.295 17.234 20.234 1.00 92.44 281 GLU A C 1
ATOM 2267 O O . GLU A 1 281 ? -7.995 17.546 19.076 1.00 92.44 281 GLU A O 1
ATOM 2272 N N . TRP A 1 282 ? -9.566 17.116 20.633 1.00 93.38 282 TRP A N 1
ATOM 2273 C CA . TRP A 1 282 ? -10.712 17.231 19.727 1.00 93.38 282 TRP A CA 1
ATOM 2274 C C . TRP A 1 282 ? -10.622 18.456 18.813 1.00 93.38 282 TRP A C 1
ATOM 2276 O O . TRP A 1 282 ? -10.755 18.333 17.598 1.00 93.38 282 TRP A O 1
ATOM 2286 N N . ASN A 1 283 ? -10.291 19.628 19.356 1.00 92.62 283 ASN A N 1
ATOM 2287 C CA . ASN A 1 283 ? -10.196 20.867 18.581 1.00 92.62 283 ASN A CA 1
ATOM 2288 C C . ASN A 1 283 ? -9.172 20.800 17.430 1.00 92.62 283 ASN A C 1
ATOM 2290 O O . ASN A 1 283 ? -9.371 21.439 16.396 1.00 92.62 283 ASN A O 1
ATOM 2294 N N . GLN A 1 284 ? -8.123 19.982 17.556 1.00 91.94 284 GLN A N 1
ATOM 2295 C CA . GLN A 1 284 ? -7.087 19.806 16.532 1.00 91.94 284 GLN A CA 1
ATOM 2296 C C . GLN A 1 284 ? -7.541 18.893 15.382 1.00 91.94 284 GLN A C 1
ATOM 2298 O O . GLN A 1 284 ? -7.074 19.032 14.248 1.00 91.94 284 GLN A O 1
ATOM 2303 N N . ILE A 1 285 ? -8.447 17.946 15.653 1.00 92.69 285 ILE A N 1
ATOM 2304 C CA . ILE A 1 285 ? -8.828 16.892 14.698 1.00 92.69 285 ILE A CA 1
ATOM 2305 C C . ILE A 1 285 ? -10.308 16.892 14.310 1.00 92.69 285 ILE A C 1
ATOM 2307 O O . ILE A 1 285 ? -10.658 16.226 13.335 1.00 92.69 285 ILE A O 1
ATOM 2311 N N . ARG A 1 286 ? -11.160 17.702 14.957 1.00 93.31 286 ARG A N 1
ATOM 2312 C CA . ARG A 1 286 ? -12.609 17.787 14.692 1.00 93.31 286 ARG A CA 1
ATOM 2313 C C . ARG A 1 286 ? -12.925 17.976 13.215 1.00 93.31 286 ARG A C 1
ATOM 2315 O O . ARG A 1 286 ? -13.775 17.293 12.654 1.00 93.31 286 ARG A O 1
ATOM 2322 N N . HIS A 1 287 ? -12.172 18.851 12.545 1.00 93.44 287 HIS A N 1
ATOM 2323 C CA . HIS A 1 287 ? -12.377 19.169 11.134 1.00 93.44 287 HIS A CA 1
ATOM 2324 C C . HIS A 1 287 ? -12.156 17.950 10.236 1.00 93.44 287 HIS A C 1
ATOM 2326 O O . HIS A 1 287 ? -12.762 17.859 9.173 1.00 93.44 287 HIS A O 1
ATOM 2332 N N . GLN A 1 288 ? -11.307 17.008 10.653 1.00 93.19 288 GLN A N 1
ATOM 2333 C CA . GLN A 1 288 ? -11.030 15.784 9.909 1.00 93.19 288 GLN A CA 1
ATOM 2334 C C . GLN A 1 288 ? -12.212 14.811 10.021 1.00 93.19 288 GLN A C 1
ATOM 2336 O O . GLN A 1 288 ? -12.645 14.288 8.998 1.00 93.19 288 GLN A O 1
ATOM 2341 N N . TYR A 1 289 ? -12.781 14.639 11.219 1.00 94.25 289 TYR A N 1
ATOM 2342 C CA . TYR A 1 289 ? -13.955 13.786 11.456 1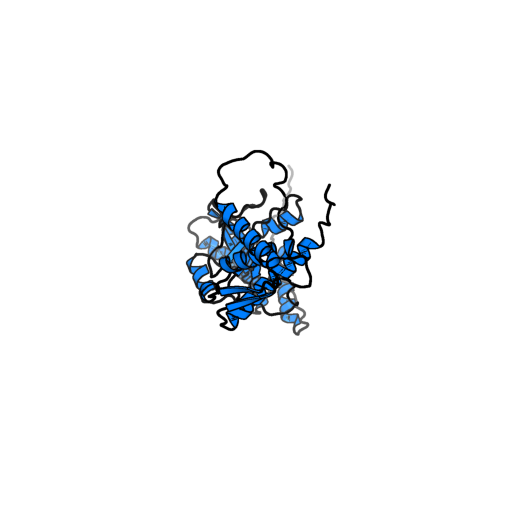.00 94.25 289 TYR A CA 1
ATOM 2343 C C . TYR A 1 289 ? -15.211 14.353 10.784 1.00 94.25 289 TYR A C 1
ATOM 2345 O O . TYR A 1 289 ? -15.876 13.657 10.021 1.00 94.25 289 TYR A O 1
ATOM 2353 N N . VAL A 1 290 ? -15.488 15.645 10.984 1.00 92.38 290 VAL A N 1
ATOM 2354 C CA . VAL A 1 290 ? -16.649 16.318 10.380 1.00 92.38 290 VAL A CA 1
ATOM 2355 C C . VAL A 1 290 ? -16.545 16.335 8.856 1.00 92.38 290 VAL A C 1
ATOM 2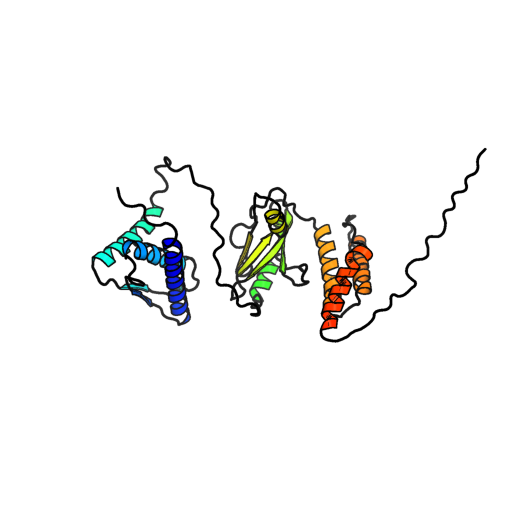357 O O . VAL A 1 290 ? -17.536 16.108 8.171 1.00 92.38 290 VAL A O 1
ATOM 2360 N N . ARG A 1 291 ? -15.351 16.558 8.287 1.00 92.69 291 ARG A N 1
ATOM 2361 C CA . ARG A 1 291 ? -15.167 16.472 6.829 1.00 92.69 291 ARG A CA 1
ATOM 2362 C C . ARG A 1 291 ? -15.495 15.075 6.307 1.00 92.69 291 ARG A C 1
ATOM 2364 O O . ARG A 1 291 ? -16.087 14.980 5.241 1.00 92.69 291 ARG A O 1
ATOM 2371 N N . ILE A 1 292 ? -15.097 14.018 7.015 1.00 91.81 292 ILE A N 1
ATOM 2372 C CA . ILE A 1 292 ? -15.411 12.641 6.616 1.00 91.81 292 ILE A CA 1
ATOM 2373 C C . ILE A 1 292 ? -16.924 12.424 6.627 1.00 91.81 292 ILE A C 1
ATOM 2375 O O . ILE A 1 292 ? -17.452 11.994 5.610 1.00 91.81 292 ILE A O 1
ATOM 2379 N N . LYS A 1 293 ? -17.609 12.816 7.708 1.00 91.62 293 LYS A N 1
ATOM 2380 C CA . LYS A 1 293 ? -19.073 12.734 7.822 1.00 91.62 293 LYS A CA 1
ATOM 2381 C C . LYS A 1 293 ? -19.790 13.499 6.703 1.00 91.62 293 LYS A C 1
ATOM 2383 O O . LYS A 1 293 ? -20.650 12.963 6.025 1.00 91.62 293 LYS A O 1
ATOM 2388 N N . LYS A 1 294 ? -19.352 14.721 6.396 1.00 89.25 294 LYS A N 1
ATOM 2389 C CA . LYS A 1 294 ? -19.911 15.493 5.272 1.00 89.25 294 LYS A CA 1
ATOM 2390 C C . LYS A 1 294 ? -19.696 14.826 3.915 1.00 89.25 294 LYS A C 1
ATOM 2392 O O . LYS A 1 294 ? -20.538 14.956 3.039 1.00 89.25 294 LYS A O 1
ATOM 2397 N N . LEU A 1 295 ? -18.567 14.146 3.712 1.00 86.44 295 LEU A N 1
ATOM 2398 C CA . LEU A 1 295 ? -18.310 13.420 2.466 1.00 86.44 295 LEU A CA 1
ATOM 2399 C C . LEU A 1 295 ? -19.158 12.149 2.348 1.00 86.44 295 LEU A C 1
ATOM 2401 O O . LEU A 1 295 ? -19.437 11.745 1.227 1.00 86.44 295 LEU A O 1
ATOM 2405 N N . THR A 1 296 ? -19.553 11.533 3.465 1.00 83.25 296 THR A N 1
ATOM 2406 C CA . THR A 1 296 ? -20.473 10.386 3.461 1.00 83.25 296 THR A CA 1
ATOM 2407 C C . THR A 1 296 ? -21.926 10.817 3.314 1.00 83.25 296 THR A C 1
ATOM 2409 O O . THR A 1 296 ? -22.677 10.177 2.591 1.00 83.25 296 THR A O 1
ATOM 2412 N N . ASP A 1 297 ? -22.312 11.927 3.944 1.00 79.50 297 ASP A N 1
ATOM 2413 C CA . ASP A 1 297 ? -23.683 12.449 3.896 1.00 79.50 297 ASP A CA 1
ATOM 2414 C C . ASP A 1 297 ? -23.959 13.234 2.606 1.00 79.50 297 ASP A C 1
ATOM 2416 O O . ASP A 1 297 ? -25.093 13.341 2.157 1.00 79.50 297 ASP A O 1
ATOM 2420 N N . GLY A 1 298 ? -22.912 13.760 1.965 1.00 55.81 298 GLY A N 1
ATOM 2421 C CA . GLY A 1 298 ? -22.969 14.526 0.717 1.00 55.81 298 GLY A CA 1
ATOM 2422 C C . GLY A 1 298 ? -23.273 13.711 -0.546 1.00 55.81 298 GLY A C 1
ATOM 2423 O O . GLY A 1 298 ? -23.291 14.290 -1.630 1.00 55.81 298 GLY A O 1
ATOM 2424 N N . GLU A 1 299 ? -23.548 12.407 -0.427 1.00 52.03 299 GLU A N 1
ATOM 2425 C CA . GLU A 1 299 ? -24.314 11.647 -1.431 1.00 52.03 299 GLU A CA 1
ATOM 2426 C C . GLU A 1 299 ? -25.846 11.807 -1.253 1.00 52.03 299 GLU A C 1
ATOM 2428 O O . GLU A 1 299 ? -26.622 11.251 -2.027 1.00 52.03 299 GLU A O 1
ATOM 2433 N N . GLY A 1 300 ? -26.291 12.654 -0.314 1.00 41.56 300 GLY A N 1
ATOM 2434 C CA . GLY A 1 300 ? -27.645 13.201 -0.231 1.00 41.56 300 GLY A CA 1
ATOM 2435 C C . GLY A 1 300 ? -28.014 13.661 1.182 1.00 41.56 300 GLY A C 1
ATOM 2436 O O . GLY A 1 300 ? -28.466 12.849 1.981 1.00 41.56 300 GLY A O 1
ATOM 2437 N N . GLY A 1 301 ? -27.905 14.961 1.477 1.00 35.47 301 GLY A N 1
ATOM 2438 C CA . GLY A 1 301 ? -28.514 15.532 2.683 1.00 35.47 301 GLY A CA 1
ATOM 2439 C C . GLY A 1 301 ? -27.803 16.760 3.240 1.00 35.47 301 GLY A C 1
ATOM 2440 O O . GLY A 1 301 ? -26.756 16.656 3.871 1.00 35.47 301 GLY A O 1
ATOM 2441 N N . GLU A 1 302 ? -28.411 17.928 3.046 1.00 43.59 302 GLU A N 1
ATOM 2442 C CA . GLU A 1 302 ? -28.173 19.104 3.881 1.00 43.59 302 GLU A CA 1
ATOM 2443 C C . GLU A 1 302 ? -28.752 18.815 5.275 1.00 43.59 302 GLU A C 1
ATOM 2445 O O . GLU A 1 302 ? -29.967 18.767 5.449 1.00 43.59 302 GLU A O 1
ATOM 2450 N N . GLY A 1 303 ? -27.881 18.554 6.248 1.00 39.19 303 GLY A N 1
ATOM 2451 C CA . GLY A 1 303 ? -28.223 18.473 7.666 1.00 39.19 303 GLY A CA 1
ATOM 2452 C C . GLY A 1 303 ? -27.368 19.466 8.439 1.00 39.19 303 GLY A C 1
ATOM 2453 O O . GLY A 1 303 ? -26.141 19.346 8.471 1.00 39.19 303 GLY A O 1
ATOM 2454 N N . GLU A 1 304 ? -28.010 20.490 8.988 1.00 50.53 304 GLU A N 1
ATOM 2455 C CA . GLU A 1 304 ? -27.428 21.387 9.981 1.00 50.53 304 GLU A CA 1
ATOM 2456 C C . GLU A 1 304 ? -27.251 20.600 11.285 1.00 50.53 304 GLU A C 1
ATOM 2458 O O . GLU A 1 304 ? -28.226 20.074 11.810 1.00 50.53 304 GLU A O 1
ATOM 2463 N N . ASP A 1 305 ? -26.023 20.510 11.803 1.00 49.69 305 ASP A N 1
ATOM 2464 C CA . ASP A 1 305 ? -25.779 19.937 13.130 1.00 49.69 305 ASP A CA 1
ATOM 2465 C C . ASP A 1 305 ? -25.522 21.064 14.133 1.00 49.69 305 ASP A C 1
ATOM 2467 O O . ASP A 1 305 ? -24.495 21.757 14.089 1.00 49.69 305 ASP A O 1
ATOM 2471 N N . GLU A 1 306 ? -26.492 21.219 15.032 1.00 46.09 306 GLU A N 1
ATOM 2472 C CA . GLU A 1 306 ? -26.415 21.971 16.277 1.00 46.09 306 GLU A CA 1
ATOM 2473 C C . GLU A 1 306 ? -25.289 21.423 17.169 1.00 46.09 306 GLU A C 1
ATOM 2475 O O . GLU A 1 306 ? -25.093 20.218 17.334 1.00 46.09 306 GLU A O 1
ATOM 2480 N N . ILE A 1 307 ? -24.536 22.338 17.773 1.00 44.56 307 ILE A N 1
ATOM 2481 C CA . ILE A 1 307 ? -23.611 22.038 18.864 1.00 44.56 307 ILE A CA 1
ATOM 2482 C C . ILE A 1 307 ? -24.471 21.808 20.117 1.00 44.56 307 ILE A C 1
ATOM 2484 O O . ILE A 1 307 ? -25.294 22.673 20.412 1.00 44.56 307 ILE A O 1
ATOM 2488 N N . PRO A 1 308 ? -24.274 20.741 20.914 1.00 41.88 308 PRO A N 1
ATOM 2489 C CA . PRO A 1 308 ? -24.783 20.734 22.277 1.00 41.88 308 PRO A CA 1
ATOM 2490 C C . PRO A 1 308 ? -24.034 21.818 23.065 1.00 41.88 308 PRO A C 1
ATOM 2492 O O . PRO A 1 308 ? -22.877 21.634 23.453 1.00 41.88 308 PRO A O 1
ATOM 2495 N N . GLU A 1 309 ? -24.663 22.978 23.252 1.00 41.72 309 GLU A N 1
ATOM 2496 C CA . GLU A 1 309 ? -24.248 23.942 24.271 1.00 41.72 309 GLU A CA 1
ATOM 2497 C C . GLU A 1 309 ? -24.293 23.233 25.630 1.00 41.72 309 GLU A C 1
ATOM 2499 O O . GLU A 1 309 ? -25.348 22.782 26.072 1.00 41.72 309 GLU A O 1
ATOM 2504 N N . GLY A 1 310 ? -23.133 23.080 26.272 1.00 44.19 310 GLY A N 1
ATOM 2505 C CA . GLY A 1 310 ? -23.057 22.505 27.619 1.00 44.19 310 GLY A CA 1
ATOM 2506 C C . GLY A 1 310 ? -21.758 21.788 27.975 1.00 44.19 310 GLY A C 1
ATOM 2507 O O . GLY A 1 310 ? -21.530 21.507 29.145 1.00 44.19 310 GLY A O 1
ATOM 2508 N N . ALA A 1 311 ? -20.865 21.512 27.024 1.00 43.81 311 ALA A N 1
ATOM 2509 C CA . ALA A 1 311 ? -19.558 20.942 27.345 1.00 43.81 311 ALA A CA 1
ATOM 2510 C C . ALA A 1 311 ? -18.503 22.049 27.421 1.00 43.81 311 ALA A C 1
ATOM 2512 O O . ALA A 1 311 ? -17.783 22.246 26.447 1.00 43.81 311 ALA A O 1
ATOM 2513 N N . LEU A 1 312 ? -18.490 22.788 28.536 1.00 45.59 312 LEU A N 1
ATOM 2514 C CA . LEU A 1 312 ? -17.340 23.428 29.202 1.00 45.59 312 LEU A CA 1
ATOM 2515 C C . LEU A 1 312 ? -17.859 24.540 30.136 1.00 45.59 312 LEU A C 1
ATOM 2517 O O . LEU A 1 312 ? -17.894 25.700 29.741 1.00 45.59 312 LEU A O 1
ATOM 2521 N N . ASP A 1 313 ? -18.223 24.191 31.371 1.00 39.28 313 ASP A N 1
ATOM 2522 C CA . ASP A 1 313 ? -18.017 25.089 32.513 1.00 39.28 313 ASP A CA 1
ATOM 2523 C C . ASP A 1 313 ? -17.926 24.278 33.811 1.00 39.28 313 ASP A C 1
ATOM 2525 O O . ASP A 1 313 ? -18.932 23.891 34.396 1.00 39.28 313 ASP A O 1
ATOM 2529 N N . GLU A 1 314 ? -16.699 23.946 34.206 1.00 41.12 314 GLU A N 1
ATOM 2530 C CA . GLU A 1 314 ? -16.357 23.643 35.599 1.00 41.12 314 GLU A CA 1
ATOM 2531 C C . GLU A 1 314 ? -14.835 23.810 35.764 1.00 41.12 314 GLU A C 1
ATOM 2533 O O . GLU A 1 314 ? -14.080 22.886 36.056 1.00 41.12 314 GLU A O 1
ATOM 2538 N N . SER A 1 315 ? -14.350 25.028 35.513 1.00 38.28 315 SER A N 1
ATOM 2539 C CA . SER A 1 315 ? -13.109 25.501 36.131 1.00 38.28 315 SER A CA 1
ATOM 2540 C C . SER A 1 315 ? -13.495 26.441 37.264 1.00 38.28 315 SER A C 1
ATOM 2542 O O . SER A 1 315 ? -13.478 27.661 37.109 1.00 38.28 315 SER A O 1
ATOM 2544 N N . ALA A 1 316 ? -13.897 25.846 38.387 1.00 36.56 316 ALA A N 1
ATOM 2545 C CA . ALA A 1 316 ? -14.077 26.553 39.641 1.00 36.56 316 ALA A CA 1
ATOM 2546 C C . ALA A 1 316 ? -12.715 27.075 40.133 1.00 36.56 316 ALA A C 1
ATOM 2548 O O . ALA A 1 316 ? -11.799 26.306 40.418 1.00 36.56 316 ALA A O 1
ATOM 2549 N N . GLU A 1 317 ? -12.611 28.402 40.128 1.00 39.03 317 GLU A N 1
ATOM 2550 C CA . GLU A 1 317 ? -12.023 29.257 41.162 1.00 39.03 317 GLU A CA 1
ATOM 2551 C C . GLU A 1 317 ? -10.849 28.685 41.975 1.00 39.03 317 GLU A C 1
ATOM 2553 O O . GLU A 1 317 ? -11.022 27.961 42.953 1.00 39.03 317 GLU A O 1
ATOM 2558 N N . ILE A 1 318 ? -9.641 29.159 41.662 1.00 36.12 318 ILE A N 1
ATOM 2559 C CA . ILE A 1 318 ? -8.624 29.393 42.690 1.00 36.12 318 ILE A CA 1
ATOM 2560 C C . ILE A 1 318 ? -8.369 30.898 42.690 1.00 36.12 318 ILE A C 1
ATOM 2562 O O . ILE A 1 318 ? -7.709 31.434 41.799 1.00 36.12 318 ILE A O 1
ATOM 2566 N N . GLY A 1 319 ? -8.989 31.570 43.661 1.00 32.19 319 GLY A N 1
ATOM 2567 C CA . GLY A 1 319 ? -8.757 32.972 43.968 1.00 32.19 319 GLY A CA 1
ATOM 2568 C C . GLY A 1 319 ? -7.333 33.177 44.473 1.00 32.19 319 GLY A C 1
ATOM 2569 O O . GLY A 1 319 ? -6.860 32.457 45.350 1.00 32.19 319 GLY A O 1
ATOM 2570 N N . TYR A 1 320 ? -6.655 34.160 43.890 1.00 36.34 320 TYR A N 1
ATOM 2571 C CA . TYR A 1 320 ? -5.482 34.778 44.485 1.00 36.34 320 TYR A CA 1
ATOM 2572 C C . TYR A 1 320 ? -5.984 35.799 45.509 1.00 36.34 320 TYR A C 1
ATOM 2574 O O . TYR A 1 320 ? -6.579 36.805 45.127 1.00 36.34 320 TYR A O 1
ATOM 2582 N N . GLU A 1 321 ? -5.778 35.520 46.793 1.00 41.22 321 GLU A N 1
ATOM 2583 C CA . GLU A 1 321 ? -5.779 36.551 47.830 1.00 41.22 321 GLU A CA 1
ATOM 2584 C C . GLU A 1 321 ? -4.362 37.132 47.896 1.00 41.22 321 GLU A C 1
ATOM 2586 O O . GLU A 1 321 ? -3.414 36.466 48.314 1.00 41.22 321 GLU A O 1
ATOM 2591 N N . ASP A 1 322 ? -4.232 38.364 47.403 1.00 41.66 322 ASP A N 1
ATOM 2592 C CA . ASP A 1 322 ? -3.196 39.302 47.818 1.00 41.66 322 ASP A CA 1
ATOM 2593 C C . ASP A 1 322 ? -3.536 39.770 49.238 1.00 41.66 322 ASP A C 1
ATOM 2595 O O . ASP A 1 322 ? -4.630 40.289 49.448 1.00 41.66 322 ASP A O 1
ATOM 2599 N N . GLU A 1 323 ? -2.603 39.670 50.184 1.00 48.78 323 GLU A N 1
ATOM 2600 C CA . GLU A 1 323 ? -2.559 40.586 51.327 1.00 48.78 323 GLU A CA 1
ATOM 2601 C C . GLU A 1 323 ? -1.099 40.855 51.723 1.00 48.78 323 GLU A C 1
ATOM 2603 O O . GLU A 1 323 ? -0.322 39.953 52.046 1.00 48.78 323 GLU A O 1
ATOM 2608 N N . GLU A 1 324 ? -0.740 42.134 51.611 1.00 47.06 324 GLU A N 1
ATOM 2609 C CA . GLU A 1 324 ? 0.444 42.772 52.171 1.00 47.06 324 GLU A CA 1
ATOM 2610 C C . GLU A 1 324 ? 0.331 42.838 53.705 1.00 47.06 324 GLU A C 1
ATOM 2612 O O . GLU A 1 324 ? -0.689 43.298 54.213 1.00 47.06 324 GLU A O 1
ATOM 2617 N N . GLU A 1 325 ? 1.400 42.477 54.425 1.00 42.59 325 GLU A N 1
ATOM 2618 C CA . GLU A 1 325 ? 2.001 43.298 55.500 1.00 42.59 325 GLU A CA 1
ATOM 2619 C C . GLU A 1 325 ? 3.424 42.831 55.850 1.00 42.59 325 GLU A C 1
ATOM 2621 O O . GLU A 1 325 ? 3.638 41.610 56.054 1.00 42.59 325 GLU A O 1
#